Protein AF-A0AAD7C274-F1 (afdb_monomer)

Mean predicted aligned error: 13.85 Å

Organism: NCBI:txid1738132

Solvent-accessible surface area (backbone atoms only — not comparable to full-atom values): 14377 Å² total; per-residue (Å²): 73,74,66,61,49,74,50,75,43,44,44,69,59,47,55,53,25,55,75,72,49,47,45,59,53,52,53,50,52,50,60,69,64,57,48,81,40,74,44,59,39,43,32,70,88,80,89,80,89,89,74,100,64,57,74,31,94,46,72,65,50,44,50,51,50,52,51,54,51,50,54,50,52,50,66,74,43,72,91,53,74,75,44,70,53,57,67,90,78,61,39,80,94,48,38,49,58,50,52,53,47,48,49,67,79,38,67,92,55,46,77,28,44,45,57,66,56,49,50,60,63,64,36,91,80,65,83,59,51,69,49,58,47,41,44,53,60,48,53,70,42,92,89,45,46,75,63,44,38,48,42,47,39,73,77,31,56,38,69,64,55,48,47,51,52,45,53,53,38,45,53,50,48,54,50,50,52,52,50,53,51,53,53,50,55,52,48,72,76,46,86,89,77,92,73,91,72,86,83,82,78,76,54,48,42,42,69,44,41,53,44,47,53,78,91,82,89,62,82,33,38,45,54,72,59,18,33,54,51,41,49,70,69,67,54,92,62,81,79,83,77,129

Radius of gyration: 28.69 Å; Cα contacts (8 Å, |Δi|>4): 206; chains: 1; bounding box: 64×40×93 Å

Structure (mmCIF, N/CA/C/O backbone):
data_AF-A0AAD7C274-F1
#
_entry.id   AF-A0AAD7C274-F1
#
loop_
_atom_site.group_PDB
_atom_site.id
_atom_site.type_symbol
_atom_site.label_atom_id
_atom_site.label_alt_id
_atom_site.label_comp_id
_atom_site.label_asym_id
_atom_site.label_entity_id
_atom_site.label_seq_id
_atom_site.pdbx_PDB_ins_code
_atom_site.Cartn_x
_atom_site.Cartn_y
_atom_site.Cartn_z
_atom_site.occupancy
_atom_site.B_iso_or_equiv
_atom_site.auth_seq_id
_atom_site.auth_comp_id
_atom_site.auth_asym_id
_atom_site.auth_atom_id
_atom_site.pdbx_PDB_model_num
ATOM 1 N N . MET A 1 1 ? -15.662 -11.753 14.621 1.00 84.31 1 MET A N 1
ATOM 2 C CA . MET A 1 1 ? -14.926 -10.522 14.981 1.00 84.31 1 MET A CA 1
ATOM 3 C C . MET A 1 1 ? -15.915 -9.372 14.921 1.00 84.31 1 MET A C 1
ATOM 5 O O . MET A 1 1 ? -16.544 -9.230 13.882 1.00 84.31 1 MET A O 1
ATOM 9 N N . LEU A 1 2 ? -16.118 -8.628 16.012 1.00 86.19 2 LEU A N 1
ATOM 10 C CA . LEU A 1 2 ? -17.040 -7.482 16.020 1.00 86.19 2 LEU A CA 1
ATOM 11 C C . LEU A 1 2 ? -16.477 -6.313 15.197 1.00 86.19 2 LEU A C 1
ATOM 13 O O . LEU A 1 2 ? -15.274 -6.250 14.948 1.00 86.19 2 LEU A O 1
ATOM 17 N N . ASP A 1 3 ? -17.345 -5.375 14.809 1.00 84.62 3 ASP A N 1
ATOM 18 C CA . ASP A 1 3 ? -16.988 -4.157 14.061 1.00 84.62 3 ASP A CA 1
ATOM 19 C C . ASP A 1 3 ? -16.366 -3.072 14.964 1.00 84.62 3 ASP A C 1
ATOM 21 O O . ASP A 1 3 ? -16.739 -1.900 14.917 1.00 84.62 3 ASP A O 1
ATOM 25 N N . VAL A 1 4 ? -15.459 -3.487 15.849 1.00 85.31 4 VAL A N 1
ATOM 26 C CA . VAL A 1 4 ? -14.752 -2.629 16.801 1.00 85.31 4 VAL A CA 1
ATOM 27 C C . VAL A 1 4 ? -13.317 -3.122 16.940 1.00 85.31 4 VAL A C 1
ATOM 29 O O . VAL A 1 4 ? -13.088 -4.303 17.203 1.00 85.31 4 VAL A O 1
ATOM 32 N N . VAL A 1 5 ? -12.355 -2.214 16.794 1.00 86.38 5 VAL A N 1
ATOM 33 C CA . VAL A 1 5 ? -10.941 -2.450 17.110 1.00 86.38 5 VAL A CA 1
ATOM 34 C C . VAL A 1 5 ? -10.428 -1.337 18.001 1.00 86.38 5 VAL A C 1
ATOM 36 O O . VAL A 1 5 ? -10.802 -0.175 17.850 1.00 86.38 5 VAL A O 1
ATOM 39 N N . LEU A 1 6 ? -9.554 -1.716 18.924 1.00 85.06 6 LEU A N 1
ATOM 40 C CA . LEU A 1 6 ? -8.821 -0.800 19.774 1.00 85.06 6 LEU A CA 1
ATOM 41 C C . LEU A 1 6 ? -7.332 -0.910 19.441 1.00 85.06 6 LEU A C 1
ATOM 43 O O . LEU A 1 6 ? -6.754 -1.992 19.528 1.00 85.06 6 LEU A O 1
ATOM 47 N N . GLU A 1 7 ? -6.733 0.207 19.048 1.00 85.00 7 GLU A N 1
ATOM 48 C CA . GLU A 1 7 ? -5.301 0.362 18.809 1.00 85.00 7 GLU A CA 1
ATOM 49 C C . GLU A 1 7 ? -4.697 1.060 20.030 1.00 85.00 7 GLU A C 1
ATOM 51 O O . GLU A 1 7 ? -4.912 2.253 20.249 1.00 85.00 7 GLU A O 1
ATOM 56 N N . ARG A 1 8 ? -3.960 0.308 20.847 1.00 85.81 8 ARG A N 1
ATOM 57 C CA . ARG A 1 8 ? -3.245 0.844 22.009 1.00 85.81 8 ARG A CA 1
ATOM 58 C C . ARG A 1 8 ? -1.833 1.254 21.606 1.00 85.81 8 ARG A C 1
ATOM 60 O O . ARG A 1 8 ? -1.131 0.460 20.979 1.00 85.81 8 ARG A O 1
ATOM 67 N N . LYS A 1 9 ? -1.396 2.452 21.993 1.00 83.81 9 LYS A N 1
ATOM 68 C CA . LYS A 1 9 ? -0.075 2.978 21.636 1.00 83.81 9 LYS A CA 1
ATOM 69 C C . LYS A 1 9 ? 0.503 3.865 22.730 1.00 83.81 9 LYS A C 1
ATOM 71 O O . LYS A 1 9 ? -0.199 4.721 23.246 1.00 83.81 9 LYS A O 1
ATOM 76 N N . ARG A 1 10 ? 1.776 3.690 23.074 1.00 80.69 10 ARG A N 1
ATOM 77 C CA . ARG A 1 10 ? 2.458 4.618 23.985 1.00 80.69 10 ARG A CA 1
ATOM 78 C C . ARG A 1 10 ? 2.833 5.907 23.247 1.00 80.69 10 ARG A C 1
ATOM 80 O O . ARG A 1 10 ? 2.975 5.889 22.021 1.00 80.69 10 ARG A O 1
ATOM 87 N N . LEU A 1 11 ? 2.967 7.023 23.957 1.00 77.69 11 LEU A N 1
ATOM 88 C CA . LEU A 1 11 ? 3.280 8.319 23.349 1.00 77.69 11 LEU A CA 1
ATOM 89 C C . LEU A 1 11 ? 4.657 8.334 22.666 1.00 77.69 11 LEU A C 1
ATOM 91 O O . LEU A 1 11 ? 4.787 8.845 21.554 1.00 77.69 11 LEU A O 1
ATOM 95 N N . ASP A 1 12 ? 5.666 7.715 23.272 1.00 79.12 12 ASP A N 1
ATOM 96 C CA . ASP A 1 12 ? 6.996 7.545 22.676 1.00 79.12 12 ASP A CA 1
ATOM 97 C C . ASP A 1 12 ? 6.941 6.714 21.380 1.00 79.12 12 ASP A C 1
ATOM 99 O O . ASP A 1 12 ? 7.482 7.127 20.348 1.00 79.12 12 ASP A O 1
ATOM 103 N N . ASP A 1 13 ? 6.195 5.605 21.387 1.00 82.25 13 ASP A N 1
ATOM 104 C CA . ASP A 1 13 ? 5.920 4.792 20.195 1.00 82.25 13 ASP A CA 1
ATOM 105 C C . ASP A 1 13 ? 5.134 5.568 19.126 1.00 82.25 13 ASP A C 1
ATOM 107 O O . ASP A 1 13 ? 5.340 5.378 17.919 1.00 82.25 13 ASP A O 1
ATOM 111 N N . LEU A 1 14 ? 4.217 6.446 19.540 1.00 81.69 14 LEU A N 1
ATOM 112 C CA . LEU A 1 14 ? 3.466 7.320 18.645 1.00 81.69 14 LEU A CA 1
ATOM 113 C C . LEU A 1 14 ? 4.407 8.306 17.956 1.00 81.69 14 LEU A C 1
ATOM 115 O O . LEU A 1 14 ? 4.441 8.328 16.723 1.00 81.69 14 LEU A O 1
ATOM 119 N N . VAL A 1 15 ? 5.225 9.036 18.714 1.00 81.38 15 VAL A N 1
ATOM 120 C CA . VAL A 1 15 ? 6.202 9.993 18.177 1.00 81.38 15 VAL A CA 1
ATOM 121 C C . VAL A 1 15 ? 7.185 9.301 17.233 1.00 81.38 15 VAL A C 1
ATOM 123 O O . VAL A 1 15 ? 7.405 9.785 16.120 1.00 81.38 15 VAL A O 1
ATOM 126 N N . ALA A 1 16 ? 7.737 8.148 17.625 1.00 81.94 16 ALA A N 1
ATOM 127 C CA . ALA A 1 16 ? 8.636 7.371 16.775 1.00 81.94 16 ALA A CA 1
ATOM 128 C C . ALA A 1 16 ? 7.956 6.970 15.456 1.00 81.94 16 ALA A C 1
ATOM 130 O O . ALA A 1 16 ? 8.514 7.171 14.378 1.00 81.94 16 ALA A O 1
ATOM 131 N N . SER A 1 17 ? 6.713 6.488 15.531 1.00 81.44 17 SER A N 1
ATOM 132 C CA . SER A 1 17 ? 5.967 6.043 14.351 1.00 81.44 17 SER A CA 1
ATOM 133 C C . SER A 1 17 ? 5.526 7.165 13.406 1.00 81.44 17 SER A C 1
ATOM 135 O O . SER A 1 17 ? 5.287 6.927 12.222 1.00 81.44 17 SER A O 1
ATOM 137 N N . VAL A 1 18 ? 5.354 8.389 13.912 1.00 80.25 18 VAL A N 1
ATOM 138 C CA . VAL A 1 18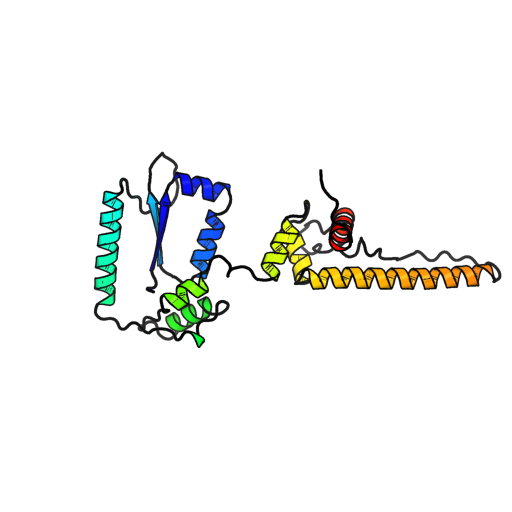 ? 5.053 9.556 13.071 1.00 80.25 18 VAL A CA 1
ATOM 139 C C . VAL A 1 18 ? 6.309 9.964 12.308 1.00 80.25 18 VAL A C 1
ATOM 141 O O . VAL A 1 18 ? 6.233 10.209 11.105 1.00 80.25 18 VAL A O 1
ATOM 144 N N . LYS A 1 19 ? 7.467 9.961 12.981 1.00 77.06 19 LYS A N 1
ATOM 145 C CA . LYS A 1 19 ? 8.763 10.315 12.385 1.00 77.06 19 LYS A CA 1
ATOM 146 C C . LYS A 1 19 ? 9.195 9.350 11.282 1.00 77.06 19 LYS A C 1
ATOM 148 O O . LYS A 1 19 ? 9.708 9.797 10.264 1.00 77.06 19 LYS A O 1
ATOM 153 N N . ASP A 1 20 ? 8.981 8.049 11.465 1.00 77.38 20 ASP A N 1
ATOM 154 C CA . ASP A 1 20 ? 9.379 7.023 10.489 1.00 77.38 20 ASP A CA 1
ATOM 155 C C . ASP A 1 20 ? 8.281 6.652 9.471 1.00 77.38 20 ASP A C 1
ATOM 157 O O . ASP A 1 20 ? 8.471 5.763 8.641 1.00 77.38 20 ASP A O 1
ATOM 161 N N . GLY A 1 21 ? 7.127 7.327 9.518 1.00 72.94 21 GLY A N 1
ATOM 162 C CA . GLY A 1 21 ? 6.012 7.120 8.592 1.00 72.94 21 GLY A CA 1
ATOM 163 C C . GLY A 1 21 ? 5.114 5.911 8.896 1.00 72.94 21 GLY A C 1
ATOM 164 O O . GLY A 1 21 ? 4.044 5.799 8.285 1.00 72.94 21 GLY A O 1
ATOM 165 N N . ARG A 1 22 ? 5.452 5.045 9.867 1.00 76.69 22 ARG A N 1
ATOM 166 C CA . ARG A 1 22 ? 4.640 3.862 10.232 1.00 76.69 22 ARG A CA 1
ATOM 167 C C . ARG A 1 22 ? 3.246 4.218 10.731 1.00 76.69 22 ARG A C 1
ATOM 169 O O . ARG A 1 22 ? 2.331 3.414 10.577 1.00 76.69 22 ARG A O 1
ATOM 176 N N . PHE A 1 23 ? 3.051 5.401 11.311 1.00 76.81 23 PHE A N 1
ATOM 177 C CA . PHE A 1 23 ? 1.736 5.858 11.762 1.00 76.81 23 PHE A CA 1
ATOM 178 C C . PHE A 1 23 ? 0.717 5.895 10.613 1.00 76.81 23 PHE A C 1
ATOM 180 O O . PHE A 1 23 ? -0.395 5.377 10.745 1.00 76.81 23 PHE A O 1
ATOM 187 N N . HIS A 1 24 ? 1.113 6.450 9.464 1.00 74.38 24 HIS A N 1
ATOM 188 C CA . HIS A 1 24 ? 0.252 6.542 8.286 1.00 74.38 24 HIS A CA 1
ATOM 189 C C . HIS A 1 24 ? -0.040 5.158 7.703 1.00 74.38 24 HIS A C 1
ATOM 191 O O . HIS A 1 24 ? -1.187 4.867 7.369 1.00 74.38 24 HIS A O 1
ATOM 197 N N . GLU A 1 25 ? 0.963 4.276 7.655 1.00 76.38 25 GLU A N 1
ATOM 198 C CA . GLU A 1 25 ? 0.789 2.889 7.212 1.00 76.38 25 GLU A CA 1
ATOM 199 C C . GLU A 1 25 ? -0.172 2.112 8.128 1.00 76.38 25 GLU A C 1
ATOM 201 O O . GLU A 1 25 ? -1.078 1.431 7.647 1.00 76.38 25 GLU A O 1
ATOM 206 N N . GLN A 1 26 ? -0.017 2.231 9.448 1.00 74.62 26 GLN A N 1
ATOM 207 C CA . GLN A 1 26 ? -0.884 1.575 10.432 1.00 74.62 26 GLN A CA 1
ATOM 208 C C . GLN A 1 26 ? -2.330 2.057 10.309 1.00 74.62 26 GLN A C 1
ATOM 210 O O . GLN A 1 26 ? -3.246 1.238 10.211 1.00 74.62 26 GLN A O 1
ATOM 215 N N . LYS A 1 27 ? -2.540 3.377 10.231 1.00 77.88 27 LYS A N 1
ATOM 216 C CA . LYS A 1 27 ? -3.867 3.965 10.013 1.00 77.88 27 LYS A CA 1
ATOM 217 C C . LYS A 1 27 ? -4.468 3.488 8.691 1.00 77.88 27 LYS A C 1
ATOM 219 O O . LYS A 1 27 ? -5.634 3.098 8.670 1.00 77.88 27 LYS A O 1
ATOM 224 N N . PHE A 1 28 ? -3.684 3.457 7.613 1.00 77.31 28 PHE A N 1
ATOM 225 C CA . PHE A 1 28 ? -4.126 2.951 6.313 1.00 77.31 28 PHE A CA 1
ATOM 226 C C . PHE A 1 28 ? -4.553 1.478 6.388 1.00 77.31 28 PHE A C 1
ATOM 228 O O . PHE A 1 28 ? -5.636 1.128 5.923 1.00 77.31 28 PHE A O 1
ATOM 235 N N . ARG A 1 29 ? -3.761 0.617 7.038 1.00 77.00 29 ARG A N 1
ATOM 236 C CA . ARG A 1 29 ? -4.108 -0.801 7.233 1.00 77.00 29 ARG A CA 1
ATOM 237 C C . ARG A 1 29 ? -5.388 -0.981 8.045 1.00 77.00 29 ARG A C 1
ATOM 239 O O . ARG A 1 29 ? -6.203 -1.827 7.691 1.00 77.00 29 ARG A O 1
ATOM 246 N N . LEU A 1 30 ? -5.592 -0.171 9.084 1.00 80.12 30 LEU A N 1
ATOM 247 C CA . LEU A 1 30 ? -6.829 -0.183 9.868 1.00 80.12 30 LEU A CA 1
ATOM 248 C C . LEU A 1 30 ? -8.037 0.246 9.023 1.00 80.12 30 LEU A C 1
ATOM 250 O O . LEU A 1 30 ? -9.068 -0.419 9.082 1.00 80.12 30 LEU A O 1
ATOM 254 N N . HIS A 1 31 ? -7.904 1.259 8.160 1.00 76.25 31 HIS A N 1
ATOM 255 C CA . HIS A 1 31 ? -8.975 1.639 7.224 1.00 76.25 31 HIS A CA 1
ATOM 256 C C . HIS A 1 31 ? -9.306 0.514 6.230 1.00 76.25 31 HIS A C 1
ATOM 258 O O . HIS A 1 31 ? -10.471 0.288 5.910 1.00 76.25 31 HIS A O 1
ATOM 264 N N . GLN A 1 32 ? -8.298 -0.232 5.772 1.00 75.44 32 GLN A N 1
ATOM 265 C CA . GLN A 1 32 ? -8.471 -1.357 4.845 1.00 75.44 32 GLN A CA 1
ATOM 266 C C . GLN A 1 32 ? -9.007 -2.638 5.514 1.00 75.44 32 GLN A C 1
ATOM 268 O O . GLN A 1 32 ? -9.369 -3.587 4.821 1.00 75.44 32 GLN A O 1
ATOM 273 N N . SER A 1 33 ? -9.114 -2.675 6.847 1.00 80.12 33 SER A N 1
ATOM 274 C CA . SER A 1 33 ? -9.651 -3.830 7.587 1.00 80.12 33 SER A CA 1
ATOM 275 C C . SER A 1 33 ? -11.179 -3.976 7.506 1.00 80.12 33 SER A C 1
ATOM 277 O O . SER A 1 33 ? -11.733 -4.977 7.966 1.00 80.12 33 SER A O 1
ATOM 279 N N . ALA A 1 34 ? -11.856 -2.985 6.911 1.00 81.62 34 ALA A N 1
ATOM 280 C CA . ALA A 1 34 ? -13.311 -2.815 6.869 1.00 81.62 34 ALA A CA 1
ATOM 281 C C . ALA A 1 34 ? -13.986 -2.666 8.247 1.00 8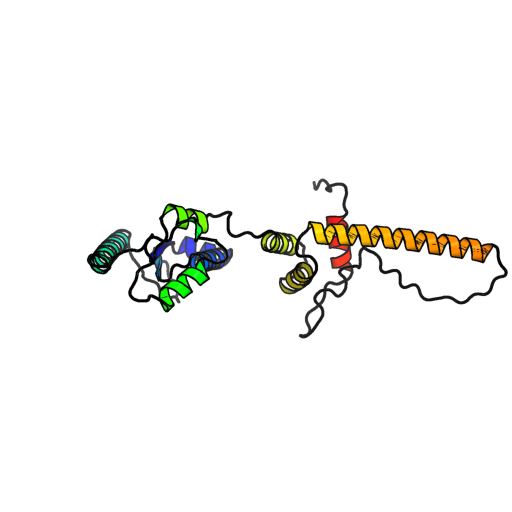1.62 34 ALA A C 1
ATOM 283 O O . ALA A 1 34 ? -15.206 -2.821 8.352 1.00 81.62 34 ALA A O 1
ATOM 284 N N . ILE A 1 35 ? -13.217 -2.343 9.290 1.00 83.25 35 ILE A N 1
ATOM 285 C CA . ILE A 1 35 ? -13.762 -2.004 10.605 1.00 83.25 35 ILE A CA 1
ATOM 286 C C . ILE A 1 35 ? -14.156 -0.531 10.651 1.00 83.25 35 ILE A C 1
ATOM 288 O O . ILE A 1 35 ? -13.373 0.341 10.282 1.00 83.25 35 ILE A O 1
ATOM 292 N N . SER A 1 36 ? -15.370 -0.250 11.120 1.00 80.75 36 SER A N 1
ATOM 293 C CA . SER A 1 36 ? -15.911 1.113 11.190 1.00 80.75 36 SER A CA 1
ATOM 294 C C . SER A 1 36 ? -15.502 1.848 12.458 1.00 80.75 36 SER A C 1
ATOM 296 O O . SER A 1 36 ? -15.349 3.066 12.440 1.00 80.75 36 SER A O 1
ATOM 298 N N . ARG A 1 37 ? -15.382 1.130 13.580 1.00 82.50 37 ARG A N 1
ATOM 299 C CA . ARG A 1 37 ? -15.148 1.730 14.898 1.00 82.50 37 ARG A CA 1
ATOM 300 C C . ARG A 1 37 ? -13.741 1.401 15.367 1.00 82.50 37 ARG A C 1
ATOM 302 O O . ARG A 1 37 ? -13.501 0.350 15.957 1.00 82.50 37 ARG A O 1
ATOM 309 N N . VAL A 1 38 ? -12.813 2.305 15.078 1.00 82.69 38 VAL A N 1
ATOM 310 C CA . VAL A 1 38 ? -11.422 2.208 15.525 1.00 82.69 38 VAL A CA 1
ATOM 311 C C . VAL A 1 38 ? -11.214 3.187 16.676 1.00 82.69 38 VAL A C 1
ATOM 313 O O . VAL A 1 38 ? -11.344 4.395 16.493 1.00 82.69 38 VAL A O 1
ATOM 316 N N . PHE A 1 39 ? -10.898 2.668 17.858 1.00 80.00 39 PHE A N 1
ATOM 317 C CA . PHE A 1 39 ? -10.544 3.461 19.032 1.00 80.00 39 PHE A CA 1
ATOM 318 C C . PHE A 1 39 ? -9.026 3.497 19.178 1.00 80.00 39 PHE A C 1
ATOM 320 O O . PHE A 1 39 ? -8.394 2.446 19.226 1.00 80.00 39 PHE A O 1
ATOM 327 N N . TYR A 1 40 ? -8.443 4.689 19.270 1.00 78.75 40 TYR A N 1
ATOM 328 C CA . TYR A 1 40 ? -7.036 4.848 19.630 1.00 78.75 40 TYR A CA 1
ATOM 329 C C . TYR A 1 40 ? -6.937 5.126 21.125 1.00 78.75 40 TYR A C 1
ATOM 331 O O . TYR A 1 40 ? -7.500 6.106 21.615 1.00 78.75 40 TYR A O 1
ATOM 339 N N . LEU A 1 41 ? -6.230 4.252 21.831 1.00 80.81 41 LEU A N 1
ATOM 340 C CA . LEU A 1 41 ? -5.899 4.417 23.237 1.00 80.81 41 LEU A CA 1
ATOM 341 C C . LEU A 1 41 ? -4.428 4.812 23.322 1.00 80.81 41 LEU A C 1
ATOM 343 O O . LEU A 1 41 ? -3.560 3.985 23.030 1.00 80.81 41 LEU A O 1
ATOM 347 N N . VAL A 1 42 ? -4.157 6.066 23.681 1.00 79.06 42 VAL A N 1
ATOM 348 C CA . VAL A 1 42 ? -2.781 6.540 23.858 1.00 79.06 42 VAL A CA 1
ATOM 349 C C . VAL A 1 42 ? -2.467 6.616 25.340 1.00 79.06 42 VAL A C 1
ATOM 351 O O . VAL A 1 42 ? -3.225 7.198 26.114 1.00 79.06 42 VAL A O 1
ATOM 354 N N . GLU A 1 43 ? -1.350 6.005 25.708 1.00 74.81 43 GLU A N 1
ATOM 355 C CA . GLU A 1 43 ? -0.842 5.968 27.074 1.00 74.81 43 GLU A CA 1
ATOM 356 C C . GLU A 1 43 ? 0.451 6.776 27.185 1.00 74.81 43 GLU A C 1
ATOM 358 O O . GLU A 1 43 ? 1.221 6.838 26.224 1.00 74.81 43 GLU A O 1
ATOM 363 N N . ASP A 1 44 ? 0.709 7.280 28.393 1.00 64.50 44 ASP A N 1
ATOM 364 C CA . ASP A 1 44 ? 1.885 8.066 28.792 1.00 64.50 44 ASP A CA 1
ATOM 365 C C . ASP A 1 44 ? 1.836 9.544 28.355 1.00 64.50 44 ASP A C 1
ATOM 367 O O . ASP A 1 44 ? 1.580 9.870 27.199 1.00 64.50 44 ASP A O 1
ATOM 371 N N . TYR A 1 45 ? 2.054 10.447 29.313 1.00 51.91 45 TYR A N 1
ATOM 372 C CA . TYR A 1 45 ? 1.968 11.902 29.164 1.00 51.91 45 TYR A CA 1
ATOM 373 C C . TYR A 1 45 ? 3.331 12.501 29.512 1.00 51.91 45 TYR A C 1
ATOM 375 O O . TYR A 1 45 ? 3.616 12.745 30.678 1.00 51.91 45 TYR A O 1
ATOM 383 N N . ASP A 1 46 ? 4.132 12.795 28.494 1.00 44.88 46 ASP A N 1
ATOM 384 C CA . ASP A 1 46 ? 5.081 13.902 28.557 1.00 44.88 46 ASP A CA 1
ATOM 385 C C . ASP A 1 46 ? 4.697 14.856 27.422 1.00 44.88 46 ASP A C 1
ATOM 387 O O . ASP A 1 46 ? 4.904 14.578 26.243 1.00 44.88 46 ASP A O 1
ATOM 391 N N . VAL A 1 47 ? 3.991 15.917 27.826 1.00 43.81 47 VAL A N 1
ATOM 392 C CA . VAL A 1 47 ? 3.450 17.064 27.072 1.00 43.81 47 VAL A CA 1
ATOM 393 C C . VAL A 1 47 ? 3.806 17.112 25.579 1.00 43.81 47 VAL A C 1
ATOM 395 O O . VAL A 1 47 ? 4.929 17.476 25.254 1.00 43.81 47 VAL A O 1
ATOM 398 N N . VAL A 1 48 ? 2.823 16.908 24.687 1.00 39.72 48 VAL A N 1
ATOM 399 C CA . VAL A 1 48 ? 2.710 17.595 23.378 1.00 39.72 48 VAL A CA 1
ATOM 400 C C . VAL A 1 48 ? 1.240 17.608 22.915 1.00 39.72 48 VAL A C 1
ATOM 402 O O . VAL A 1 48 ? 0.570 16.578 22.905 1.00 39.72 48 VAL A O 1
ATOM 405 N N . ASP A 1 49 ? 0.781 18.794 22.509 1.00 42.19 49 ASP A N 1
ATOM 406 C CA . ASP A 1 49 ? -0.568 19.138 22.042 1.00 42.19 49 ASP A CA 1
ATOM 407 C C . ASP A 1 49 ? -1.038 18.409 20.765 1.00 42.19 49 ASP A C 1
ATOM 409 O O . ASP A 1 49 ? -0.274 18.215 19.816 1.00 42.19 49 ASP A O 1
ATOM 413 N N . GLY A 1 50 ? -2.358 18.177 20.671 1.00 38.59 50 GLY A N 1
ATOM 414 C CA . GLY A 1 50 ? -3.067 18.385 19.399 1.00 38.59 50 GLY A CA 1
ATOM 415 C C . GLY A 1 50 ? -3.780 17.213 18.712 1.00 38.59 50 GLY A C 1
ATOM 416 O O . GLY A 1 50 ? -3.886 17.249 17.488 1.00 38.59 50 GLY A O 1
ATOM 417 N N . PHE A 1 51 ? -4.334 16.217 19.420 1.00 37.50 51 PHE A N 1
ATOM 418 C CA . PHE A 1 51 ? -5.249 15.231 18.806 1.00 37.50 51 PHE A CA 1
ATOM 419 C C . PHE A 1 51 ? -6.408 14.828 19.731 1.00 37.50 51 PHE A C 1
ATOM 421 O O . PHE A 1 51 ? -6.270 14.820 20.948 1.00 37.50 51 PHE A O 1
ATOM 428 N N . LEU A 1 52 ? -7.559 14.452 19.152 1.00 42.97 52 LEU A N 1
ATOM 429 C CA . LEU A 1 52 ? -8.688 13.885 19.900 1.00 42.97 52 LEU A CA 1
ATOM 430 C C . LEU A 1 52 ? -8.358 12.436 20.295 1.00 42.97 52 LEU A C 1
ATOM 432 O O . LEU A 1 52 ? -8.536 11.503 19.510 1.00 42.97 52 LEU A O 1
ATOM 436 N N . VAL A 1 53 ? -7.840 12.274 21.505 1.00 54.44 53 VAL A N 1
ATOM 437 C CA . VAL A 1 53 ? -7.312 11.027 22.061 1.00 54.44 53 VAL A CA 1
ATOM 438 C C . VAL A 1 53 ? -8.107 10.680 23.320 1.00 54.44 53 VAL A C 1
ATOM 440 O O . VAL A 1 53 ? -8.412 11.559 24.125 1.00 54.44 53 VAL A O 1
ATOM 443 N N . LYS A 1 54 ? -8.473 9.401 23.512 1.00 58.69 54 LYS A N 1
ATOM 444 C CA . LYS A 1 54 ? -8.940 8.944 24.827 1.00 58.69 54 LYS A CA 1
ATOM 445 C C . LYS A 1 54 ? -7.705 8.634 25.657 1.00 58.69 54 LYS A C 1
ATOM 447 O O . LYS A 1 54 ? -7.051 7.617 25.453 1.00 58.69 54 LYS A O 1
ATOM 452 N N . GLU A 1 55 ? -7.390 9.564 26.537 1.00 61.00 55 GLU A N 1
ATOM 453 C CA . GLU A 1 55 ? -6.187 9.540 27.353 1.00 61.00 55 GLU A CA 1
ATOM 454 C C . GLU A 1 55 ? -6.430 8.743 28.634 1.00 61.00 55 GLU A C 1
ATOM 456 O O . GLU A 1 55 ? -7.437 8.947 29.321 1.00 61.00 55 GLU A O 1
ATOM 461 N N . THR A 1 56 ? -5.503 7.849 28.968 1.00 60.00 56 THR A N 1
ATOM 462 C CA . THR A 1 56 ? -5.473 7.147 30.255 1.00 60.00 56 THR A CA 1
ATOM 463 C C . THR A 1 56 ? -4.151 7.455 30.954 1.00 60.00 56 THR A C 1
ATOM 465 O O . THR A 1 56 ? -3.072 7.293 30.385 1.00 60.00 56 THR A O 1
ATOM 468 N N . LYS A 1 57 ? -4.227 7.974 32.188 1.00 62.78 57 LYS A N 1
ATOM 469 C CA . LYS A 1 57 ? -3.056 8.490 32.925 1.00 62.78 57 LYS A CA 1
ATOM 470 C C . LYS A 1 57 ? -2.223 7.380 33.560 1.00 62.78 57 LYS A C 1
ATOM 472 O O . LYS A 1 57 ? -1.076 7.600 33.928 1.00 62.78 57 LYS A O 1
ATOM 477 N N . ASN A 1 58 ? -2.810 6.202 33.729 1.00 68.38 58 ASN A N 1
ATOM 478 C CA . ASN A 1 58 ? -2.166 5.035 34.306 1.00 68.38 58 ASN A CA 1
ATOM 479 C C . ASN A 1 58 ? -2.782 3.746 33.725 1.00 68.38 58 ASN A C 1
ATOM 481 O O . ASN A 1 58 ? -3.860 3.753 33.125 1.00 68.38 58 ASN A O 1
ATOM 485 N N . ILE A 1 59 ? -2.091 2.620 33.917 1.00 73.62 59 ILE A N 1
ATOM 486 C CA . ILE A 1 59 ? -2.539 1.311 33.419 1.00 73.62 59 ILE A CA 1
ATOM 487 C C . ILE A 1 59 ? -3.891 0.883 34.014 1.00 73.62 59 ILE A C 1
ATOM 489 O O . ILE A 1 59 ? -4.665 0.189 33.359 1.00 73.62 59 ILE A O 1
ATOM 493 N N . THR A 1 60 ? -4.210 1.327 35.231 1.00 79.25 60 THR A N 1
ATOM 494 C CA . THR A 1 60 ? -5.473 1.029 35.918 1.00 79.25 60 THR A CA 1
ATOM 495 C C . THR A 1 60 ? -6.664 1.710 35.239 1.00 79.25 60 THR A C 1
ATOM 497 O O . THR A 1 60 ? -7.718 1.092 35.078 1.00 79.25 60 THR A O 1
ATOM 500 N N . ASP A 1 61 ? -6.490 2.945 34.769 1.00 79.31 61 ASP A N 1
ATOM 501 C CA . ASP A 1 61 ? -7.476 3.690 33.986 1.00 79.31 61 ASP A CA 1
ATOM 502 C C . ASP A 1 61 ? -7.697 3.009 32.630 1.00 79.31 61 ASP A C 1
ATOM 504 O O . ASP A 1 61 ? -8.840 2.860 32.197 1.00 79.31 61 ASP A O 1
ATOM 508 N N . THR A 1 62 ? -6.624 2.521 31.989 1.00 80.12 62 THR A N 1
ATOM 509 C CA . THR A 1 62 ? -6.725 1.681 30.783 1.00 80.12 62 THR A CA 1
ATOM 510 C C . THR A 1 62 ? -7.552 0.428 31.049 1.00 80.12 62 THR A C 1
ATOM 512 O O . THR A 1 62 ? -8.474 0.134 30.289 1.00 80.12 62 THR A O 1
ATOM 515 N N . ILE A 1 63 ? -7.253 -0.313 32.118 1.00 84.81 63 ILE A N 1
ATOM 516 C CA . ILE A 1 63 ? -7.975 -1.546 32.457 1.00 84.81 63 ILE A CA 1
ATOM 517 C C . ILE A 1 63 ? -9.455 -1.242 32.705 1.00 84.81 63 ILE A C 1
ATOM 519 O O . ILE A 1 63 ? -10.316 -1.928 32.157 1.00 84.81 63 ILE A O 1
ATOM 523 N N . SER A 1 64 ? -9.752 -0.186 33.463 1.00 86.25 64 SER A N 1
ATOM 524 C CA . SER A 1 64 ? -11.125 0.233 33.765 1.00 86.25 64 SER A CA 1
ATOM 525 C C . SER A 1 64 ? -11.882 0.643 32.499 1.00 86.25 64 SER A C 1
ATOM 527 O O . SER A 1 64 ? -13.038 0.266 32.314 1.00 86.25 64 SER A O 1
ATOM 529 N N . PHE A 1 65 ? -11.220 1.356 31.583 1.00 83.62 65 PHE A N 1
ATOM 530 C CA . PHE A 1 65 ? -11.788 1.708 30.283 1.00 83.62 65 PHE A CA 1
ATOM 531 C C . PHE A 1 65 ? -12.076 0.470 29.426 1.00 83.62 65 PHE A C 1
ATOM 533 O O . PHE A 1 65 ? -13.159 0.365 28.853 1.00 83.62 65 PHE A O 1
ATOM 540 N N . LEU A 1 66 ? -11.137 -0.479 29.347 1.00 86.06 66 LEU A N 1
ATOM 541 C CA . LEU A 1 66 ? -11.312 -1.719 28.587 1.00 86.06 66 LEU A CA 1
ATOM 542 C C . LEU A 1 66 ? -12.443 -2.582 29.157 1.00 86.06 66 LEU A C 1
ATOM 544 O O . LEU A 1 66 ? -13.233 -3.123 28.384 1.00 86.06 66 LEU A O 1
ATOM 548 N N . ALA A 1 67 ? -12.541 -2.678 30.484 1.00 89.31 67 ALA A N 1
ATOM 549 C CA . ALA A 1 67 ? -13.618 -3.388 31.165 1.00 89.31 67 ALA A CA 1
ATOM 550 C C . ALA A 1 67 ? -14.982 -2.747 30.868 1.00 89.31 67 ALA A C 1
ATOM 552 O O . ALA A 1 67 ? -15.884 -3.430 30.388 1.00 89.31 67 ALA A O 1
ATOM 553 N N . GLY A 1 68 ? -15.103 -1.425 31.029 1.00 89.38 68 GLY A N 1
ATOM 554 C CA . GLY A 1 68 ? -16.342 -0.705 30.717 1.00 89.38 68 GLY A CA 1
ATOM 555 C C . GLY A 1 68 ? -16.725 -0.784 29.234 1.00 89.38 68 GLY A C 1
ATOM 556 O O . GLY A 1 68 ? -17.895 -0.963 28.899 1.00 89.38 68 GLY A O 1
ATOM 557 N N . LEU A 1 69 ? -15.745 -0.721 28.325 1.00 85.94 69 LEU A N 1
ATOM 558 C CA . LEU A 1 69 ? -15.978 -0.918 26.893 1.00 85.94 69 LEU A CA 1
ATOM 559 C C . LEU A 1 69 ? -16.488 -2.336 26.602 1.00 85.94 69 LEU A C 1
ATOM 561 O O . LEU A 1 69 ? -17.402 -2.503 25.797 1.00 85.94 69 LEU A O 1
ATOM 565 N N . HIS A 1 70 ? -15.911 -3.355 27.239 1.00 89.12 70 HIS A N 1
ATOM 566 C CA . HIS A 1 70 ? -16.349 -4.739 27.088 1.00 89.12 70 HIS A CA 1
ATOM 567 C C . HIS A 1 70 ? -17.792 -4.936 27.569 1.00 89.12 70 HIS A C 1
ATOM 569 O O . HIS A 1 70 ? -18.602 -5.504 26.836 1.00 89.12 70 HIS A O 1
ATOM 575 N N . GLU A 1 71 ? -18.128 -4.423 28.753 1.00 92.06 71 GLU A N 1
ATOM 576 C CA . GLU A 1 71 ? -19.484 -4.484 29.310 1.00 92.06 71 GLU A CA 1
ATOM 577 C C . GLU A 1 71 ? -20.506 -3.809 28.389 1.00 92.06 71 GLU A C 1
ATOM 579 O O . GLU A 1 71 ? -21.549 -4.393 28.080 1.00 92.06 71 GLU A O 1
ATOM 584 N N . GLU A 1 72 ? -20.179 -2.624 27.870 1.00 87.62 72 GLU A N 1
ATOM 585 C CA . GLU A 1 72 ? -21.042 -1.908 26.933 1.00 87.62 72 GLU A CA 1
ATOM 586 C C . GLU A 1 72 ? -21.242 -2.692 25.629 1.00 87.62 72 GLU A C 1
ATOM 588 O O . GLU A 1 72 ? -22.361 -2.788 25.121 1.00 87.62 72 GLU A O 1
ATOM 593 N N . LEU A 1 73 ? -20.182 -3.309 25.096 1.00 87.12 73 LEU A N 1
ATOM 594 C CA . LEU A 1 73 ? -20.278 -4.139 23.894 1.00 87.12 73 LEU A CA 1
ATOM 595 C C . LEU A 1 73 ? -21.142 -5.380 24.121 1.00 87.12 73 LEU A C 1
ATOM 597 O O . LEU A 1 73 ? -21.951 -5.706 23.248 1.00 87.12 73 LEU A O 1
ATOM 601 N N . CYS A 1 74 ? -21.011 -6.043 25.270 1.00 89.62 74 CYS A N 1
ATOM 602 C CA . CYS A 1 74 ? -21.866 -7.167 25.650 1.00 89.62 74 CYS A CA 1
ATOM 603 C C . CYS A 1 74 ? -23.334 -6.730 25.722 1.00 89.62 74 CYS A C 1
ATOM 605 O O . CYS A 1 74 ? -24.188 -7.337 25.074 1.00 89.62 74 CYS A O 1
ATOM 607 N N . ARG A 1 75 ? -23.617 -5.614 26.403 1.00 90.12 75 ARG A N 1
ATOM 608 C CA . ARG A 1 75 ? -24.965 -5.037 26.509 1.00 90.12 75 ARG A CA 1
ATOM 609 C C . ARG A 1 75 ? -25.559 -4.694 25.141 1.00 90.12 75 ARG A C 1
ATOM 611 O O . ARG A 1 75 ? -26.709 -5.019 24.857 1.00 90.12 75 ARG A O 1
ATOM 618 N N . MET A 1 76 ? -24.766 -4.085 24.261 1.00 84.69 76 MET A N 1
ATOM 619 C CA . MET A 1 76 ? -25.188 -3.696 22.913 1.00 84.69 76 MET A CA 1
ATOM 620 C C . MET A 1 76 ? -25.575 -4.873 22.001 1.00 84.69 76 MET A C 1
ATOM 622 O O . MET A 1 76 ? -26.330 -4.660 21.042 1.00 84.69 76 MET A O 1
ATOM 626 N N . HIS A 1 77 ? -25.028 -6.068 22.250 1.00 85.31 77 HIS A N 1
ATOM 627 C CA . HIS A 1 77 ? -25.204 -7.257 21.405 1.00 85.31 77 HIS A CA 1
ATOM 628 C C . HIS A 1 77 ? -26.037 -8.366 22.060 1.00 85.31 77 HIS A C 1
ATOM 630 O O . HIS A 1 77 ? -26.340 -9.348 21.393 1.00 85.31 77 HIS A O 1
ATOM 636 N N . GLN A 1 78 ? -26.461 -8.206 23.318 1.00 84.94 78 GLN A N 1
ATOM 637 C CA . GLN A 1 78 ? -27.164 -9.238 24.090 1.00 84.94 78 GLN A CA 1
ATOM 638 C C . GLN A 1 78 ? -28.435 -9.779 23.408 1.00 84.94 78 GLN A C 1
ATOM 640 O O . GLN A 1 78 ? -28.748 -10.953 23.557 1.00 84.94 78 GLN A O 1
ATOM 645 N N . ASN A 1 79 ? -29.131 -8.944 22.629 1.00 85.19 79 ASN A N 1
ATOM 646 C CA . ASN A 1 79 ? -30.369 -9.300 21.924 1.00 85.19 79 ASN A CA 1
ATOM 647 C C . ASN A 1 79 ? -30.259 -9.089 20.403 1.00 85.19 79 ASN A C 1
ATOM 649 O O . ASN A 1 79 ? -31.235 -8.707 19.757 1.00 85.19 79 ASN A O 1
ATOM 653 N N . LYS A 1 80 ? -29.057 -9.233 19.832 1.00 84.69 80 LYS A N 1
ATOM 654 C CA . LYS A 1 80 ? -28.829 -9.060 18.392 1.00 84.69 80 LYS A CA 1
ATOM 655 C C . LYS A 1 80 ? -28.183 -10.294 17.795 1.00 84.69 80 LYS A C 1
ATOM 657 O O . LYS A 1 80 ? -27.114 -10.711 18.233 1.00 84.69 80 LYS A O 1
ATOM 662 N N . ASP A 1 81 ? -28.784 -10.792 16.725 1.00 89.31 81 ASP A N 1
ATOM 663 C CA . ASP A 1 81 ? -28.198 -11.876 15.952 1.00 89.31 81 ASP A CA 1
ATOM 664 C C . ASP A 1 81 ? -26.974 -11.383 15.172 1.00 89.31 81 ASP A C 1
ATOM 666 O O . ASP A 1 81 ? -26.983 -10.334 14.515 1.00 89.31 81 ASP A O 1
ATOM 670 N N . LEU A 1 82 ? -25.897 -12.164 15.252 1.00 89.56 82 LEU A N 1
ATOM 671 C CA . LEU A 1 82 ? -24.673 -11.950 14.491 1.00 89.56 82 LEU A CA 1
ATOM 672 C C . LEU A 1 82 ? -24.655 -12.898 13.292 1.00 89.56 82 LEU A C 1
ATOM 674 O O . LEU A 1 82 ? -24.576 -14.117 13.443 1.00 89.56 82 LEU A O 1
ATOM 678 N N . HIS A 1 83 ? -24.669 -12.338 12.088 1.00 90.88 83 HIS A N 1
ATOM 679 C CA . HIS A 1 83 ? -24.601 -13.102 10.850 1.00 90.88 83 HIS A CA 1
ATOM 680 C C . HIS A 1 83 ? -23.147 -13.252 10.409 1.00 90.88 83 HIS A C 1
ATOM 682 O O . HIS A 1 83 ? -22.487 -12.285 10.019 1.00 90.88 83 HIS A O 1
ATOM 688 N N . VAL A 1 84 ? -22.637 -14.481 10.454 1.00 91.50 84 VAL A N 1
ATOM 689 C CA . VAL A 1 84 ? -21.266 -14.769 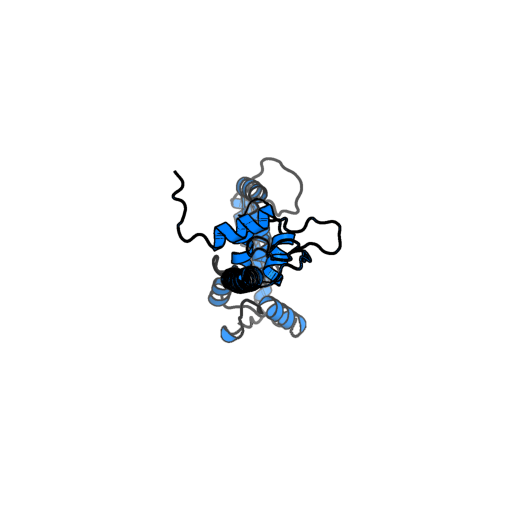10.030 1.00 91.50 84 VAL A CA 1
ATOM 690 C C . VAL A 1 84 ? -21.193 -14.826 8.505 1.00 91.50 84 VAL A C 1
ATOM 692 O O . VAL A 1 84 ? -21.880 -15.626 7.875 1.00 91.50 84 VAL A O 1
ATOM 695 N N . ILE A 1 85 ? -20.336 -13.997 7.907 1.00 91.38 85 ILE A N 1
ATOM 696 C CA . ILE A 1 85 ? -20.092 -14.017 6.460 1.00 91.38 85 ILE A CA 1
ATOM 697 C C . ILE A 1 85 ? -19.297 -15.289 6.110 1.00 91.38 85 ILE A C 1
ATOM 699 O O . ILE A 1 85 ? -18.212 -15.494 6.670 1.00 91.38 85 ILE A O 1
ATOM 703 N N . PRO A 1 86 ? -19.780 -16.132 5.176 1.00 91.31 86 PRO A N 1
ATOM 704 C CA . PRO A 1 86 ? -19.051 -17.312 4.726 1.00 91.31 86 PRO A CA 1
ATOM 705 C C . PRO A 1 86 ? -17.678 -16.962 4.145 1.00 91.31 86 PRO A C 1
ATOM 707 O O . PRO A 1 86 ? -17.532 -15.993 3.396 1.00 91.31 86 PRO A O 1
ATOM 710 N N . LYS A 1 87 ? -16.668 -17.794 4.434 1.00 88.19 87 LYS A N 1
ATOM 711 C CA . LYS A 1 87 ? -15.274 -17.571 4.007 1.00 88.19 87 LYS A CA 1
ATOM 712 C C . LYS A 1 87 ? -15.124 -17.375 2.493 1.00 88.19 87 LYS A C 1
ATOM 714 O O . LYS A 1 87 ? -14.273 -16.604 2.063 1.00 88.19 87 LYS A O 1
ATOM 719 N N . ASP A 1 88 ? -15.954 -18.038 1.690 1.00 88.12 88 ASP A N 1
ATOM 720 C CA . ASP A 1 88 ? -15.817 -18.047 0.231 1.00 88.12 88 ASP A CA 1
ATOM 721 C C . ASP A 1 88 ? -16.217 -16.707 -0.401 1.00 88.12 88 ASP A C 1
ATOM 723 O O . ASP A 1 88 ? -15.681 -16.333 -1.446 1.00 88.12 88 ASP A O 1
ATOM 727 N N . MET A 1 89 ? -17.079 -15.947 0.285 1.00 86.00 89 MET A N 1
ATOM 728 C CA . MET A 1 89 ? -17.483 -14.587 -0.088 1.00 86.00 89 MET A CA 1
ATOM 729 C C . MET A 1 89 ? -16.460 -13.530 0.347 1.00 86.00 89 MET A C 1
ATOM 731 O O . MET A 1 89 ? -16.471 -12.404 -0.150 1.00 86.00 89 MET A O 1
ATOM 735 N N . ILE A 1 90 ? -15.564 -13.875 1.274 1.00 87.06 90 ILE A N 1
ATOM 736 C CA . ILE A 1 90 ? -14.564 -12.958 1.810 1.00 87.06 90 ILE A CA 1
ATOM 737 C C . ILE A 1 90 ? -13.345 -12.962 0.884 1.00 87.06 90 ILE A C 1
ATOM 739 O O . ILE A 1 90 ? -12.458 -13.811 0.977 1.00 87.06 90 ILE A O 1
ATOM 743 N N . LYS A 1 91 ? -13.290 -11.983 -0.023 1.00 85.19 91 LYS A N 1
ATOM 744 C CA . LYS A 1 91 ? -12.117 -11.710 -0.866 1.00 85.19 91 LYS A CA 1
ATOM 745 C C . LYS A 1 91 ? -11.493 -10.384 -0.471 1.00 85.19 91 LYS A C 1
ATOM 747 O O . LYS A 1 91 ? -12.204 -9.417 -0.239 1.00 85.19 91 LYS A O 1
ATOM 752 N N . ARG A 1 92 ? -10.161 -10.312 -0.442 1.00 76.50 92 ARG A N 1
ATOM 753 C CA . ARG A 1 92 ? -9.450 -9.117 0.044 1.00 76.50 92 ARG A CA 1
ATOM 754 C C . ARG A 1 92 ? -9.832 -7.844 -0.711 1.00 76.50 92 ARG A C 1
ATOM 756 O O . ARG A 1 92 ? -10.148 -6.846 -0.081 1.00 76.50 92 ARG A O 1
ATOM 763 N N . TYR A 1 93 ? -9.830 -7.903 -2.040 1.00 78.62 93 TYR A N 1
ATOM 764 C CA . TYR A 1 93 ? -10.070 -6.737 -2.892 1.00 78.62 93 TYR A CA 1
ATOM 765 C C . TYR A 1 93 ? -11.516 -6.230 -2.843 1.00 78.62 93 TYR A C 1
ATOM 767 O O . TYR A 1 93 ? -11.749 -5.076 -3.168 1.00 78.62 93 TYR A O 1
ATOM 775 N N . SER A 1 94 ? -12.478 -7.067 -2.443 1.00 85.19 94 SER A N 1
ATOM 776 C CA . SER A 1 94 ? -13.899 -6.707 -2.430 1.00 85.19 94 SER A CA 1
ATOM 777 C C . SER A 1 94 ? -14.507 -6.690 -1.032 1.00 85.19 94 SER A C 1
ATOM 779 O O . SER A 1 94 ? -15.678 -6.361 -0.898 1.00 85.19 94 SER A O 1
ATOM 781 N N . TYR A 1 95 ? -13.766 -7.059 0.018 1.00 87.81 95 TYR A N 1
ATOM 782 C CA . TYR A 1 95 ? -14.334 -7.212 1.358 1.00 87.81 95 TYR A CA 1
ATOM 783 C C . TYR A 1 95 ? -14.845 -5.885 1.929 1.00 87.81 95 TYR A C 1
ATOM 785 O O . TYR A 1 95 ? -15.927 -5.850 2.512 1.00 87.81 95 TYR A O 1
ATOM 793 N N . VAL A 1 96 ? -14.105 -4.792 1.718 1.00 86.38 96 VAL A N 1
ATOM 794 C CA . VAL A 1 96 ? -14.526 -3.445 2.137 1.00 86.38 96 VAL A CA 1
ATOM 795 C C . VAL A 1 96 ? -15.830 -3.051 1.438 1.00 86.38 96 VAL A C 1
ATOM 797 O O . VAL A 1 96 ? -16.768 -2.594 2.092 1.00 86.38 96 VAL A O 1
ATOM 800 N N . ASP A 1 97 ? -15.921 -3.280 0.128 1.00 88.06 97 ASP A N 1
ATOM 801 C CA . ASP A 1 97 ? -17.119 -2.963 -0.654 1.00 88.06 97 ASP A CA 1
ATOM 802 C C . ASP A 1 97 ? -18.295 -3.879 -0.304 1.00 88.06 97 ASP A C 1
ATOM 804 O O . ASP A 1 97 ? -19.425 -3.407 -0.197 1.00 88.06 97 ASP A O 1
ATOM 808 N N . LEU A 1 98 ? -18.032 -5.160 -0.034 1.00 89.94 98 LEU A N 1
ATOM 809 C CA . LEU A 1 98 ? -19.020 -6.123 0.447 1.00 89.94 98 LEU A CA 1
ATOM 810 C C . LEU A 1 98 ? -19.589 -5.693 1.803 1.00 89.94 98 LEU A C 1
ATOM 812 O O . LEU A 1 98 ? -20.804 -5.682 1.973 1.00 89.94 98 LEU A O 1
ATOM 816 N N . GLN A 1 99 ? -18.740 -5.303 2.756 1.00 89.31 99 GLN A N 1
ATOM 817 C CA . GLN A 1 99 ? -19.185 -4.772 4.049 1.00 89.31 99 GLN A CA 1
ATOM 818 C C . GLN A 1 99 ? -20.013 -3.496 3.872 1.00 89.31 99 GLN A C 1
ATOM 820 O O . GLN A 1 99 ? -21.080 -3.371 4.473 1.00 89.31 99 GLN A O 1
ATOM 825 N N . ARG A 1 100 ? -19.576 -2.572 3.006 1.00 89.31 100 ARG A N 1
ATOM 826 C CA . ARG A 1 100 ? -20.330 -1.345 2.704 1.00 89.31 100 ARG A CA 1
ATOM 827 C C . ARG A 1 100 ? -21.703 -1.660 2.104 1.00 89.31 100 ARG A C 1
ATOM 829 O O . ARG A 1 100 ? -22.694 -1.064 2.517 1.00 89.31 100 ARG A O 1
ATOM 836 N N . TYR A 1 101 ? -21.765 -2.608 1.172 1.00 91.19 101 TYR A N 1
ATOM 837 C CA . TYR A 1 101 ? -23.003 -3.083 0.561 1.00 91.19 101 TYR A CA 1
ATOM 838 C C . TYR A 1 101 ? -23.941 -3.715 1.598 1.00 91.19 101 TYR A C 1
ATOM 840 O O . TYR A 1 101 ? -25.083 -3.285 1.721 1.00 91.19 101 TYR A O 1
ATOM 848 N N . LEU A 1 102 ? -23.455 -4.665 2.404 1.00 90.38 102 LEU A N 1
ATOM 849 C CA . LEU A 1 102 ? -24.266 -5.360 3.411 1.00 90.38 102 LEU A CA 1
ATOM 850 C C . LEU A 1 102 ? -24.859 -4.396 4.446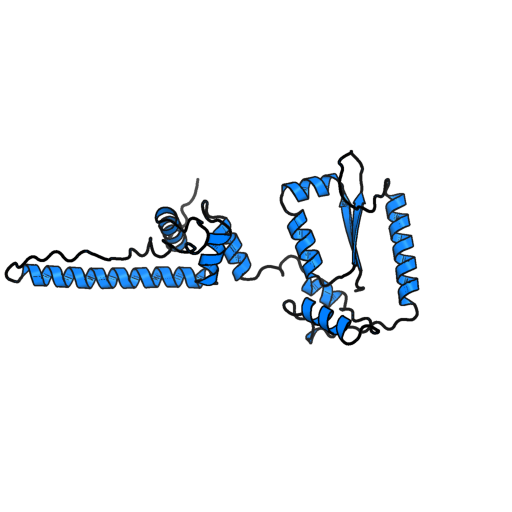 1.00 90.38 102 LEU A C 1
ATOM 852 O O . LEU A 1 102 ? -26.037 -4.504 4.776 1.00 90.38 102 LEU A O 1
ATOM 856 N N . ARG A 1 103 ? -24.073 -3.415 4.906 1.00 89.25 103 ARG A N 1
ATOM 857 C CA . ARG A 1 103 ? -24.539 -2.380 5.846 1.00 89.25 103 ARG A CA 1
ATOM 858 C C . ARG A 1 103 ? -25.592 -1.456 5.236 1.00 89.25 103 ARG A C 1
ATOM 860 O O . ARG A 1 103 ? -26.446 -0.965 5.965 1.00 89.25 103 ARG A O 1
ATOM 867 N N . ARG A 1 104 ? -25.527 -1.211 3.923 1.00 91.75 104 ARG A N 1
ATOM 868 C CA . ARG A 1 104 ? -26.492 -0.369 3.206 1.00 91.75 104 ARG A CA 1
ATOM 869 C C . ARG A 1 104 ? -27.802 -1.103 2.935 1.00 91.75 104 ARG A C 1
ATOM 871 O O . ARG A 1 104 ? -28.859 -0.554 3.210 1.00 91.75 104 ARG A O 1
ATOM 878 N N . GLU A 1 105 ? -27.735 -2.321 2.404 1.00 93.62 105 GLU A N 1
ATOM 879 C CA . GLU A 1 105 ? -28.932 -3.080 2.013 1.00 93.62 105 GLU A CA 1
ATOM 880 C C . GLU A 1 105 ? -29.656 -3.700 3.211 1.00 93.62 105 GLU A C 1
ATOM 882 O O . GLU A 1 105 ? -30.868 -3.897 3.182 1.00 93.62 105 GLU A O 1
ATOM 887 N N . LYS A 1 106 ? -28.916 -4.044 4.271 1.00 90.06 106 LYS A N 1
ATOM 888 C CA . LYS A 1 106 ? -29.449 -4.734 5.450 1.00 90.06 106 LYS A CA 1
ATOM 889 C C . LYS A 1 106 ? -28.944 -4.080 6.743 1.00 90.06 106 LYS A C 1
ATOM 891 O O . LYS A 1 106 ? -28.235 -4.720 7.518 1.00 90.06 106 LYS A O 1
ATOM 896 N N . PRO A 1 107 ? -29.327 -2.819 7.017 1.00 85.94 107 PRO A N 1
ATOM 897 C CA . PRO A 1 107 ? -28.813 -2.052 8.155 1.00 85.94 107 PRO A CA 1
ATOM 898 C C . PRO A 1 107 ? -29.221 -2.620 9.523 1.00 85.94 107 PRO A C 1
ATOM 900 O O . PRO A 1 107 ? -28.552 -2.364 10.521 1.00 85.94 107 PRO A O 1
ATOM 903 N N . SER A 1 108 ? -30.309 -3.394 9.584 1.00 84.25 108 SER A N 1
ATOM 904 C CA . SER A 1 108 ? -30.780 -4.056 10.807 1.00 84.25 108 SER A CA 1
ATOM 905 C C . SER A 1 108 ? -30.027 -5.349 11.139 1.00 84.25 108 SER A C 1
ATOM 907 O O . SER A 1 108 ? -30.164 -5.852 12.252 1.00 84.25 108 SER A O 1
ATOM 909 N N . GLN A 1 109 ? -29.229 -5.885 10.209 1.00 87.19 109 GLN A N 1
ATOM 910 C CA . GLN A 1 109 ? -28.485 -7.132 10.384 1.00 87.19 109 GLN A CA 1
ATOM 911 C C . GLN A 1 109 ? -27.001 -6.847 10.617 1.00 87.19 109 GLN A C 1
ATOM 913 O O . GLN A 1 109 ? -26.371 -6.070 9.898 1.00 87.19 109 GLN A O 1
ATOM 918 N N . CYS A 1 110 ? -26.413 -7.507 11.616 1.00 87.12 110 CYS A N 1
ATOM 919 C CA . CYS A 1 110 ? -24.991 -7.371 11.906 1.00 87.12 110 CYS A CA 1
ATOM 920 C C . CYS A 1 110 ? -24.196 -8.456 11.173 1.00 87.12 110 CYS A C 1
ATOM 922 O O . CYS A 1 110 ? -24.182 -9.611 11.593 1.00 87.12 110 CYS A O 1
ATOM 924 N N . PHE A 1 111 ? -23.527 -8.088 10.077 1.00 90.38 111 PHE A N 1
ATOM 925 C CA . PHE A 1 111 ? -22.662 -9.003 9.330 1.00 90.38 111 PHE A CA 1
ATOM 926 C C . PHE A 1 111 ? -21.216 -8.917 9.803 1.00 90.38 111 PHE A C 1
ATOM 928 O O . PHE A 1 111 ? -20.561 -7.881 9.663 1.00 90.38 111 PHE A O 1
ATOM 935 N N . VAL A 1 112 ? -20.692 -10.031 10.303 1.00 90.81 112 VAL A N 1
ATOM 936 C CA . VAL A 1 112 ? -19.342 -10.118 10.864 1.00 90.81 112 VAL A CA 1
ATOM 937 C C . VAL A 1 112 ? -18.533 -11.229 10.195 1.00 90.81 112 VAL A C 1
ATOM 939 O O . VAL A 1 112 ? -19.069 -12.292 9.885 1.00 90.81 112 VAL A O 1
ATOM 942 N N . PRO A 1 113 ? -17.223 -11.046 9.974 1.00 92.12 113 PRO A N 1
ATOM 943 C CA . PRO A 1 113 ? -16.364 -12.147 9.568 1.00 92.12 113 PRO A CA 1
ATOM 944 C C . PRO A 1 113 ? -16.066 -13.050 10.774 1.00 92.12 113 PRO A C 1
ATOM 946 O O . PRO A 1 113 ? -16.021 -12.604 11.933 1.00 92.12 113 PRO A O 1
ATOM 949 N N . SER A 1 114 ? -15.770 -14.323 10.503 1.00 92.38 114 SER A N 1
ATOM 950 C CA . SER A 1 114 ? -15.112 -15.173 11.499 1.00 92.38 114 SER A CA 1
ATOM 951 C C . SER A 1 114 ? -13.759 -14.561 11.900 1.00 92.38 114 SER A C 1
ATOM 953 O O . SER A 1 114 ? -13.146 -13.819 11.124 1.00 92.38 114 SER A O 1
ATOM 955 N N . LEU A 1 115 ? -13.271 -14.860 13.109 1.00 89.38 115 LEU A N 1
ATOM 956 C CA . LEU A 1 115 ? -11.965 -14.359 13.554 1.00 89.38 115 LEU A CA 1
ATOM 957 C C . LEU A 1 115 ? -10.838 -14.809 12.610 1.00 89.38 115 LEU A C 1
ATOM 959 O O . LEU A 1 115 ? -9.997 -13.999 12.232 1.00 89.38 115 LEU A O 1
ATOM 963 N N . GLN A 1 116 ? -10.873 -16.068 12.166 1.00 90.19 116 GLN A N 1
ATOM 964 C CA . GLN A 1 116 ? -9.886 -16.626 11.240 1.00 90.19 116 GLN A CA 1
ATOM 965 C C . GLN A 1 116 ? -9.901 -15.909 9.883 1.00 90.19 116 GLN A C 1
ATOM 967 O O . GLN A 1 116 ? -8.850 -15.521 9.377 1.00 90.19 116 GLN A O 1
ATOM 972 N N . SER A 1 117 ? -11.086 -15.672 9.307 1.00 89.62 117 SER A N 1
ATOM 973 C CA . SER A 1 117 ? -11.214 -14.943 8.036 1.00 89.62 117 SER A CA 1
ATOM 974 C C . SER A 1 117 ? -10.712 -13.503 8.159 1.00 89.62 117 SER A C 1
ATOM 976 O O . SER A 1 117 ? -10.036 -13.007 7.259 1.00 89.62 117 SER A O 1
ATOM 978 N N . TYR A 1 118 ? -10.995 -12.846 9.286 1.00 88.62 118 TYR A N 1
ATOM 979 C CA . TYR A 1 118 ? -10.515 -11.495 9.563 1.00 88.62 118 TYR A CA 1
ATOM 980 C C . TYR A 1 118 ? -8.987 -11.429 9.712 1.00 88.62 118 TYR A C 1
ATOM 982 O O . TYR A 1 118 ? -8.345 -10.545 9.143 1.00 88.62 118 TYR A O 1
ATOM 990 N N . GLN A 1 119 ? -8.390 -12.372 10.446 1.00 88.25 119 GLN A N 1
ATOM 991 C CA . GLN A 1 119 ? -6.936 -12.467 10.603 1.00 88.25 119 GLN A CA 1
ATOM 992 C C . GLN A 1 119 ? -6.243 -12.756 9.271 1.00 88.25 119 GLN A C 1
ATOM 994 O O . GLN A 1 119 ? -5.220 -12.139 8.974 1.00 88.25 119 GLN A O 1
ATOM 999 N N . TRP A 1 120 ? -6.817 -13.646 8.455 1.00 86.38 120 TRP A N 1
ATOM 1000 C CA . TRP A 1 120 ? -6.322 -13.922 7.112 1.00 86.38 120 TRP A CA 1
ATOM 1001 C C . TRP A 1 120 ? -6.299 -12.642 6.274 1.00 86.38 120 TRP A C 1
ATOM 1003 O O . TRP A 1 120 ? -5.229 -12.270 5.808 1.00 86.38 120 TRP A O 1
ATOM 1013 N N . LEU A 1 121 ? -7.420 -11.913 6.177 1.00 82.69 121 LEU A N 1
ATOM 1014 C CA . LEU A 1 121 ? -7.514 -10.655 5.422 1.00 82.69 121 LEU A CA 1
ATOM 1015 C C . LEU A 1 121 ? -6.445 -9.625 5.815 1.00 82.69 121 LEU A C 1
ATOM 1017 O O . LEU A 1 121 ? -5.884 -8.960 4.946 1.00 82.69 121 LEU A O 1
ATOM 1021 N N . ASN A 1 122 ? -6.177 -9.495 7.117 1.00 80.62 122 ASN A N 1
ATOM 1022 C CA . ASN A 1 122 ? -5.340 -8.435 7.683 1.00 80.62 122 ASN A CA 1
ATOM 1023 C C . ASN A 1 122 ? -3.887 -8.857 7.955 1.00 80.62 122 ASN A C 1
ATOM 1025 O O . ASN A 1 122 ? -3.126 -8.109 8.586 1.00 80.62 122 ASN A O 1
ATOM 1029 N N . HIS A 1 123 ? -3.475 -10.035 7.482 1.00 80.31 123 HIS A N 1
ATOM 1030 C CA . HIS A 1 123 ? -2.133 -10.562 7.703 1.00 80.31 123 HIS A CA 1
ATOM 1031 C C . HIS A 1 123 ? -1.039 -9.608 7.169 1.00 80.31 123 HIS A C 1
ATOM 1033 O O . HIS A 1 123 ? -1.176 -9.012 6.101 1.00 80.31 123 HIS A O 1
ATOM 1039 N N . LYS A 1 124 ? 0.081 -9.465 7.900 1.00 64.69 124 LYS A N 1
ATOM 1040 C CA . LYS A 1 124 ? 1.131 -8.445 7.645 1.00 64.69 124 LYS A CA 1
ATOM 1041 C C . LYS A 1 124 ? 1.681 -8.463 6.210 1.00 64.69 124 LYS A C 1
ATOM 1043 O O . LYS A 1 124 ? 1.955 -7.413 5.639 1.00 64.69 124 LYS A O 1
ATOM 1048 N N . SER A 1 125 ? 1.796 -9.646 5.614 1.00 61.50 125 SER A N 1
ATOM 1049 C CA . SER A 1 125 ? 2.355 -9.833 4.265 1.00 61.50 125 SER A CA 1
ATOM 1050 C C . SER A 1 125 ? 1.328 -9.692 3.135 1.00 61.50 125 SER A C 1
ATOM 1052 O O . SER A 1 125 ? 1.689 -9.775 1.967 1.00 61.50 125 SER A O 1
ATOM 1054 N N . GLN A 1 126 ? 0.047 -9.504 3.459 1.00 58.78 126 GLN A N 1
ATOM 1055 C CA . GLN A 1 126 ? -1.052 -9.567 2.496 1.00 58.78 126 GLN A CA 1
ATOM 1056 C C . GLN A 1 126 ? -1.405 -8.199 1.863 1.00 58.78 126 GLN A C 1
ATOM 1058 O O . GLN A 1 126 ? -2.218 -8.133 0.949 1.00 58.78 126 GLN A O 1
ATOM 1063 N N . PHE A 1 127 ? -0.751 -7.100 2.244 1.00 56.62 127 PHE A N 1
ATOM 1064 C CA . PHE A 1 127 ? -0.997 -5.758 1.679 1.00 56.62 127 PHE A CA 1
ATOM 1065 C C . PHE A 1 127 ? -0.015 -5.349 0.569 1.00 56.62 127 PHE A C 1
ATOM 1067 O O . PHE A 1 127 ? 0.257 -4.167 0.378 1.00 56.62 127 PHE A O 1
ATOM 1074 N N . LYS A 1 128 ? 0.590 -6.308 -0.139 1.00 63.94 128 LYS A N 1
ATOM 1075 C CA . LYS A 1 128 ? 1.519 -5.999 -1.231 1.00 63.94 128 LYS A CA 1
ATOM 1076 C C . LYS A 1 128 ? 1.029 -6.652 -2.517 1.00 63.94 128 LYS A C 1
ATOM 1078 O O . LYS A 1 128 ? 1.14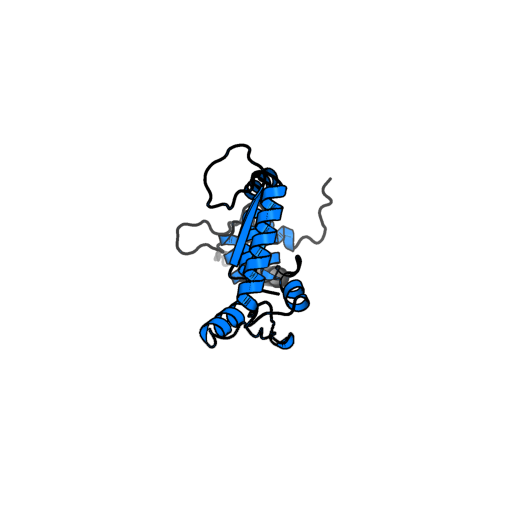3 -7.867 -2.662 1.00 63.94 128 LYS A O 1
ATOM 1083 N N . THR A 1 129 ? 0.472 -5.876 -3.445 1.00 77.75 129 THR A N 1
ATOM 1084 C CA . THR A 1 129 ? 0.356 -6.363 -4.825 1.00 77.75 129 THR A CA 1
ATOM 1085 C C . THR A 1 129 ? 1.744 -6.364 -5.475 1.00 77.75 129 THR A C 1
ATOM 1087 O O . THR A 1 129 ? 2.672 -5.703 -4.990 1.00 77.75 129 THR A O 1
ATOM 1090 N N . VAL A 1 130 ? 1.910 -7.101 -6.578 1.00 82.12 130 VAL A N 1
ATOM 1091 C CA . VAL A 1 130 ? 3.131 -7.002 -7.398 1.00 82.12 130 VAL A CA 1
ATOM 1092 C C . VAL A 1 130 ? 3.342 -5.552 -7.830 1.00 82.12 130 VAL A C 1
ATOM 1094 O O . VAL A 1 130 ? 4.454 -5.053 -7.720 1.00 82.12 130 VAL A O 1
ATOM 1097 N N . ARG A 1 131 ? 2.260 -4.849 -8.187 1.00 83.12 131 ARG A N 1
ATOM 1098 C CA . ARG A 1 131 ? 2.260 -3.431 -8.563 1.00 83.12 131 ARG A CA 1
ATOM 1099 C C . ARG A 1 131 ? 2.746 -2.513 -7.429 1.00 83.12 131 ARG A C 1
ATOM 1101 O O . ARG A 1 131 ? 3.615 -1.681 -7.655 1.00 83.12 131 ARG A O 1
ATOM 1108 N N . ASP A 1 132 ? 2.274 -2.704 -6.194 1.00 83.44 132 ASP A N 1
ATOM 1109 C CA . ASP A 1 132 ? 2.709 -1.898 -5.031 1.00 83.44 132 ASP A CA 1
ATOM 1110 C C . ASP A 1 132 ? 4.143 -2.213 -4.599 1.00 83.44 132 ASP A C 1
ATOM 1112 O O . ASP A 1 132 ? 4.857 -1.381 -4.033 1.00 83.44 132 ASP A O 1
ATOM 1116 N N . THR A 1 133 ? 4.553 -3.468 -4.774 1.00 86.06 133 THR A N 1
ATOM 1117 C CA . THR A 1 133 ? 5.930 -3.894 -4.512 1.00 86.06 133 THR A CA 1
ATOM 1118 C C . THR A 1 133 ? 6.855 -3.278 -5.549 1.00 86.06 133 THR A C 1
ATOM 1120 O O . THR A 1 133 ? 7.886 -2.716 -5.192 1.00 86.06 133 THR A O 1
ATOM 1123 N N . TRP A 1 134 ? 6.426 -3.298 -6.807 1.00 90.44 134 TRP A N 1
ATOM 1124 C CA . TRP A 1 134 ? 7.118 -2.689 -7.926 1.00 90.44 134 TRP A CA 1
ATOM 1125 C C . TRP A 1 134 ? 7.271 -1.170 -7.755 1.00 90.44 134 TRP A C 1
ATOM 1127 O O . TRP A 1 134 ? 8.377 -0.650 -7.883 1.00 90.44 134 TRP A O 1
ATOM 1137 N N . ALA A 1 135 ? 6.220 -0.471 -7.315 1.00 87.31 135 ALA A N 1
ATOM 1138 C CA . ALA A 1 135 ? 6.291 0.945 -6.946 1.00 87.31 135 ALA A CA 1
ATOM 1139 C C . ALA A 1 135 ? 7.351 1.243 -5.896 1.00 87.31 135 ALA A C 1
ATOM 1141 O O . ALA A 1 135 ? 8.145 2.169 -6.050 1.00 87.31 135 ALA A O 1
ATOM 1142 N N . ARG A 1 136 ? 7.400 0.431 -4.841 1.00 84.50 136 ARG A N 1
ATOM 1143 C CA . ARG A 1 136 ? 8.396 0.604 -3.783 1.00 84.50 136 ARG A CA 1
ATOM 1144 C C . ARG A 1 136 ? 9.814 0.340 -4.266 1.00 84.50 136 ARG A C 1
ATOM 1146 O O . ARG A 1 136 ? 10.703 1.085 -3.879 1.00 84.50 136 ARG A O 1
ATOM 1153 N N . MET A 1 137 ? 10.013 -0.655 -5.128 1.00 88.50 137 MET A N 1
ATOM 1154 C CA . MET A 1 137 ? 11.317 -0.914 -5.748 1.00 88.50 137 MET A CA 1
ATOM 1155 C C . MET A 1 137 ? 11.789 0.290 -6.573 1.00 88.50 137 MET A C 1
ATOM 1157 O O . MET A 1 137 ? 12.927 0.725 -6.420 1.00 88.50 137 MET A O 1
ATOM 1161 N N . LEU A 1 138 ? 10.910 0.880 -7.390 1.00 88.50 138 LEU A N 1
ATOM 1162 C CA . LEU A 1 138 ? 11.246 2.068 -8.182 1.00 88.50 138 LEU A CA 1
ATOM 1163 C C . LEU A 1 138 ? 11.543 3.297 -7.311 1.00 88.50 138 LEU A C 1
ATOM 1165 O O . LEU A 1 138 ? 12.455 4.056 -7.629 1.00 88.50 138 LEU A O 1
ATOM 1169 N N . LEU A 1 139 ? 10.825 3.483 -6.199 1.00 88.25 139 LEU A N 1
ATOM 1170 C CA . LEU A 1 139 ? 11.068 4.581 -5.251 1.00 88.25 139 LEU A CA 1
ATOM 1171 C C . LEU A 1 139 ? 12.448 4.508 -4.576 1.00 88.25 139 LEU A C 1
ATOM 1173 O O . LEU A 1 139 ? 12.960 5.535 -4.135 1.00 88.25 139 LEU A O 1
ATOM 1177 N N . CYS A 1 140 ? 13.082 3.333 -4.521 1.00 87.06 140 CYS A N 1
ATOM 1178 C CA . CYS A 1 140 ? 14.452 3.201 -4.021 1.00 87.06 140 CYS A CA 1
ATOM 1179 C C . CYS A 1 140 ? 15.498 3.816 -4.973 1.00 87.06 140 CYS A C 1
ATOM 1181 O O . CYS A 1 140 ? 16.632 4.072 -4.564 1.00 87.06 140 CYS A O 1
ATOM 1183 N N . VAL A 1 141 ? 15.148 4.089 -6.235 1.00 87.44 141 VAL A N 1
ATOM 1184 C CA . VAL A 1 141 ? 16.066 4.694 -7.204 1.00 87.44 141 VAL A CA 1
ATOM 1185 C C . VAL A 1 141 ? 16.090 6.211 -7.016 1.00 87.44 141 VAL A C 1
ATOM 1187 O O . VAL A 1 141 ? 15.133 6.914 -7.340 1.00 87.44 141 VAL A O 1
ATOM 1190 N N . LYS A 1 142 ? 17.222 6.747 -6.532 1.00 85.69 142 LYS A N 1
ATOM 1191 C CA . LYS A 1 142 ? 17.433 8.198 -6.356 1.00 85.69 142 LYS A CA 1
ATOM 1192 C C . LYS A 1 142 ? 17.017 8.974 -7.615 1.00 85.69 142 LYS A C 1
ATOM 1194 O O . LYS A 1 142 ? 17.628 8.808 -8.669 1.00 85.69 142 LYS A O 1
ATOM 1199 N N . GLY A 1 143 ? 16.015 9.845 -7.476 1.00 84.75 143 GLY A N 1
ATOM 1200 C CA . GLY A 1 143 ? 15.454 10.659 -8.564 1.00 84.75 143 GLY A CA 1
ATOM 1201 C C . GLY A 1 143 ? 14.062 10.228 -9.049 1.00 84.75 143 GLY A C 1
ATOM 1202 O O . GLY A 1 143 ? 13.429 10.995 -9.787 1.00 84.75 143 GLY A O 1
ATOM 1203 N N . MET A 1 144 ? 13.569 9.063 -8.614 1.00 86.38 144 MET A N 1
ATOM 1204 C CA . MET A 1 144 ? 12.194 8.603 -8.828 1.00 86.38 144 MET A CA 1
ATOM 1205 C C . MET A 1 144 ? 11.255 9.216 -7.784 1.00 86.38 144 MET A C 1
ATOM 1207 O O . MET A 1 144 ? 11.325 8.888 -6.604 1.00 86.38 144 MET A O 1
ATOM 1211 N N . SER A 1 145 ? 10.379 10.122 -8.222 1.00 87.50 145 SER A N 1
ATOM 1212 C CA . SER A 1 145 ? 9.285 10.644 -7.399 1.00 87.50 145 SER A CA 1
ATOM 1213 C C . SER A 1 145 ? 8.036 9.764 -7.551 1.00 87.50 145 SER A C 1
ATOM 1215 O O . SER A 1 145 ? 7.942 9.034 -8.545 1.00 87.50 145 SER A O 1
ATOM 1217 N N . PRO A 1 146 ? 7.064 9.818 -6.621 1.00 84.38 146 PRO A N 1
ATOM 1218 C CA . PRO A 1 146 ? 5.822 9.043 -6.710 1.00 84.38 146 PRO A CA 1
ATOM 1219 C C . PRO A 1 146 ? 5.092 9.191 -8.051 1.00 84.38 146 PRO A C 1
ATOM 1221 O O . PRO A 1 146 ? 4.557 8.218 -8.574 1.00 84.38 146 PRO A O 1
ATOM 1224 N N . GLU A 1 147 ? 5.137 10.376 -8.654 1.00 85.81 147 GLU A N 1
ATOM 1225 C CA . GLU A 1 147 ? 4.489 10.684 -9.931 1.00 85.81 147 GLU A CA 1
ATOM 1226 C C . GLU A 1 147 ? 5.204 9.990 -11.099 1.00 85.81 147 GLU A C 1
ATOM 1228 O O . GLU A 1 147 ? 4.563 9.369 -11.946 1.00 85.81 147 GLU A O 1
ATOM 1233 N N . LYS A 1 148 ? 6.546 10.012 -11.113 1.00 88.19 148 LYS A N 1
ATOM 1234 C CA . LYS A 1 148 ? 7.348 9.281 -12.113 1.00 88.19 148 LYS A CA 1
ATOM 1235 C C . LYS A 1 148 ? 7.138 7.776 -11.996 1.00 88.19 148 LYS A C 1
ATOM 1237 O O . LYS A 1 148 ? 7.029 7.088 -13.006 1.00 88.19 148 LYS A O 1
ATOM 1242 N N . VAL A 1 149 ? 7.079 7.270 -10.764 1.00 88.94 149 VAL A N 1
ATOM 1243 C CA . VAL A 1 149 ? 6.795 5.861 -10.470 1.00 88.94 149 VAL A CA 1
ATOM 1244 C C . VAL A 1 149 ? 5.406 5.487 -10.974 1.00 88.94 149 VAL A C 1
ATOM 1246 O O . VAL A 1 149 ? 5.267 4.473 -11.652 1.00 88.94 149 VAL A O 1
ATOM 1249 N N . GLY A 1 150 ? 4.402 6.327 -10.712 1.00 87.38 150 GLY A N 1
ATOM 1250 C CA . GLY A 1 150 ? 3.046 6.160 -11.231 1.00 87.38 150 GLY A CA 1
ATOM 1251 C C . GLY A 1 150 ? 3.026 6.041 -12.753 1.00 87.38 150 GLY A C 1
ATOM 1252 O O . GLY A 1 150 ? 2.493 5.064 -13.273 1.00 87.38 150 GLY A O 1
ATOM 1253 N N . ALA A 1 151 ? 3.700 6.957 -13.453 1.00 89.81 151 ALA A N 1
ATOM 1254 C CA . ALA A 1 151 ? 3.780 6.950 -14.913 1.00 89.81 151 ALA A CA 1
ATOM 1255 C C . ALA A 1 151 ? 4.488 5.704 -15.481 1.00 89.81 151 ALA A C 1
ATOM 1257 O O . ALA A 1 151 ? 4.068 5.159 -16.503 1.00 89.81 151 ALA A O 1
ATOM 1258 N N . VAL A 1 152 ? 5.547 5.217 -14.822 1.00 90.31 152 VAL A N 1
ATOM 1259 C CA . VAL A 1 152 ? 6.210 3.960 -15.216 1.00 90.31 152 VAL A CA 1
ATOM 1260 C C . VAL A 1 152 ? 5.277 2.772 -15.003 1.00 90.31 152 VAL A C 1
ATOM 1262 O O . VAL A 1 152 ? 5.158 1.932 -15.884 1.00 90.31 152 VAL A O 1
ATOM 1265 N N . ILE A 1 153 ? 4.582 2.710 -13.871 1.00 91.25 153 ILE A N 1
ATOM 1266 C CA . ILE A 1 153 ? 3.712 1.585 -13.502 1.00 91.25 153 ILE A CA 1
ATOM 1267 C C . ILE A 1 153 ? 2.423 1.533 -14.319 1.00 91.25 153 ILE A C 1
ATOM 1269 O O . ILE A 1 153 ? 1.852 0.462 -14.528 1.00 91.25 153 ILE A O 1
ATOM 1273 N N . GLU A 1 154 ? 1.938 2.685 -14.768 1.00 90.25 154 GLU A N 1
ATOM 1274 C CA . GLU A 1 154 ? 0.822 2.770 -15.702 1.00 90.25 154 GLU A CA 1
ATOM 1275 C C . GLU A 1 154 ? 1.164 2.112 -17.040 1.00 90.25 154 GLU A C 1
ATOM 1277 O O . GLU A 1 154 ? 0.323 1.416 -17.606 1.00 90.25 154 GLU A O 1
ATOM 1282 N N . ARG A 1 155 ? 2.414 2.259 -17.493 1.00 90.25 155 ARG A N 1
ATOM 1283 C CA . ARG A 1 155 ? 2.892 1.697 -18.759 1.00 90.25 155 ARG A CA 1
ATOM 1284 C C . ARG A 1 155 ? 3.474 0.282 -18.641 1.00 90.25 155 ARG A C 1
ATOM 1286 O O . ARG A 1 155 ? 3.314 -0.500 -19.572 1.00 90.25 155 ARG A O 1
ATOM 1293 N N . TRP A 1 156 ? 4.111 -0.046 -17.518 1.00 93.06 156 TRP A N 1
ATOM 1294 C CA . TRP A 1 156 ? 4.700 -1.354 -17.202 1.00 93.06 156 TRP A CA 1
ATOM 1295 C C . TRP A 1 156 ? 4.360 -1.727 -15.757 1.00 93.06 156 TRP A C 1
ATOM 1297 O O . TRP A 1 156 ? 5.025 -1.319 -14.798 1.00 93.06 156 TRP A O 1
ATOM 1307 N N . GLY A 1 157 ? 3.294 -2.507 -15.594 1.00 87.50 157 GLY A N 1
ATOM 1308 C CA . GLY A 1 157 ? 2.705 -2.836 -14.298 1.00 87.50 157 GLY A CA 1
ATOM 1309 C C . GLY A 1 157 ? 3.553 -3.785 -13.454 1.00 87.50 157 GLY A C 1
ATOM 1310 O O . GLY A 1 157 ? 3.305 -3.917 -12.251 1.00 87.50 157 GLY A O 1
ATOM 1311 N N . THR A 1 158 ? 4.556 -4.425 -14.059 1.00 91.44 158 THR A N 1
ATOM 1312 C CA . THR A 1 158 ? 5.462 -5.362 -13.392 1.00 91.44 158 THR A CA 1
ATOM 1313 C C . THR A 1 158 ? 6.930 -5.125 -13.778 1.00 91.44 158 THR A C 1
ATOM 1315 O O . THR A 1 158 ? 7.209 -4.633 -14.873 1.00 91.44 158 THR A O 1
ATOM 1318 N N . PRO A 1 159 ? 7.899 -5.525 -12.924 1.00 91.50 159 PRO A N 1
ATOM 1319 C CA . PRO A 1 159 ? 9.323 -5.436 -13.264 1.00 91.50 159 PRO A CA 1
ATOM 1320 C C . PRO A 1 159 ? 9.676 -6.237 -14.527 1.00 91.50 159 PRO A C 1
ATOM 1322 O O . PRO A 1 159 ? 10.536 -5.834 -15.305 1.00 91.50 159 PRO A O 1
ATOM 1325 N N . ARG A 1 160 ? 8.989 -7.370 -14.739 1.00 91.19 160 ARG A N 1
ATOM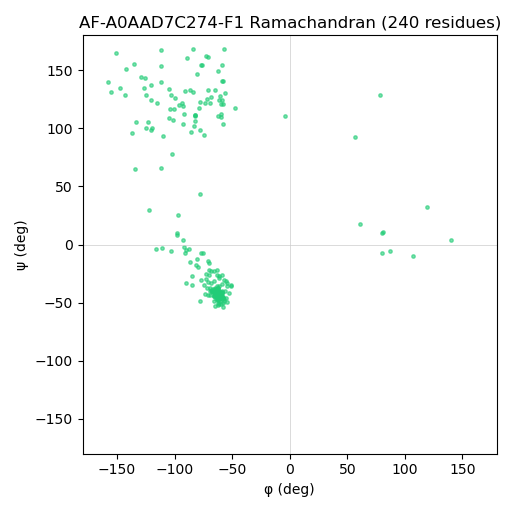 1326 C CA . ARG A 1 160 ? 9.192 -8.251 -15.894 1.00 91.19 160 ARG A CA 1
ATOM 1327 C C . ARG A 1 160 ? 8.791 -7.572 -17.200 1.00 91.19 160 ARG A C 1
ATOM 1329 O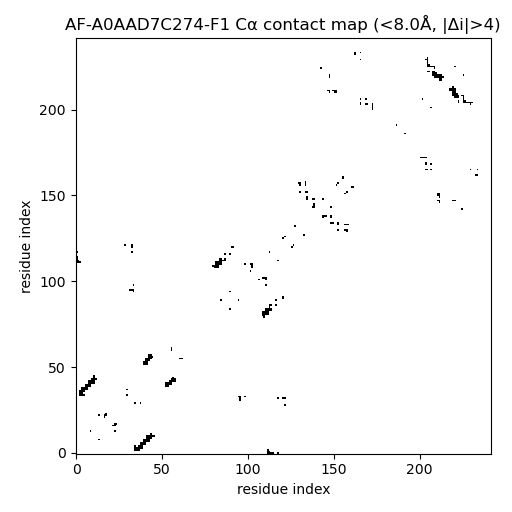 O . ARG A 1 160 ? 9.550 -7.643 -18.156 1.00 91.19 160 ARG A O 1
ATOM 1336 N N . GLU A 1 161 ? 7.644 -6.895 -17.218 1.00 92.44 161 GLU A N 1
ATOM 1337 C CA . GLU A 1 161 ? 7.191 -6.132 -18.388 1.00 92.44 161 GLU A CA 1
ATOM 1338 C C . GLU A 1 161 ? 8.191 -5.038 -18.778 1.00 92.44 161 GLU A C 1
ATOM 1340 O O . GLU A 1 161 ? 8.490 -4.882 -19.960 1.00 92.44 161 GLU A O 1
ATOM 1345 N N . LEU A 1 162 ? 8.738 -4.302 -17.800 1.00 93.06 162 LEU A N 1
ATOM 1346 C CA . LEU A 1 162 ? 9.748 -3.277 -18.079 1.00 93.06 162 LEU A CA 1
ATOM 1347 C C . LEU A 1 162 ? 11.044 -3.895 -18.631 1.00 93.06 162 LEU A C 1
ATOM 1349 O O . LEU A 1 162 ? 11.606 -3.391 -19.601 1.00 93.06 162 LEU A O 1
ATOM 1353 N N . TRP A 1 163 ? 11.504 -5.000 -18.045 1.00 92.56 163 TRP A N 1
ATOM 1354 C CA . TRP A 1 163 ? 12.697 -5.706 -18.514 1.00 92.56 163 TRP A CA 1
ATOM 1355 C C . TRP A 1 163 ? 12.541 -6.253 -19.941 1.00 92.56 163 TRP A C 1
ATOM 1357 O O . TRP A 1 163 ? 13.438 -6.100 -20.770 1.00 92.56 163 TRP A O 1
ATOM 1367 N N . GLU A 1 164 ? 11.392 -6.858 -20.259 1.00 93.31 164 GLU A N 1
ATOM 1368 C CA . GLU A 1 164 ? 11.103 -7.338 -21.615 1.00 93.31 164 GLU A CA 1
ATOM 1369 C C . GLU A 1 164 ? 11.095 -6.185 -22.618 1.00 93.31 164 GLU A C 1
ATOM 1371 O O . GLU A 1 164 ? 11.701 -6.307 -23.682 1.00 93.31 164 GLU A O 1
ATOM 1376 N N . ALA A 1 165 ? 10.512 -5.044 -22.243 1.00 92.12 165 ALA A N 1
ATOM 1377 C CA . ALA A 1 165 ? 10.519 -3.842 -23.065 1.00 92.12 165 ALA A CA 1
ATOM 1378 C C . ALA A 1 165 ? 11.946 -3.336 -23.351 1.00 92.12 165 ALA A C 1
ATOM 1380 O O . ALA A 1 165 ? 12.251 -3.009 -24.499 1.00 92.12 165 ALA A O 1
ATOM 1381 N N . PHE A 1 166 ? 12.841 -3.331 -22.355 1.00 92.38 166 PHE A N 1
ATOM 1382 C CA . PHE A 1 166 ? 14.251 -2.980 -22.570 1.00 92.38 166 PHE A CA 1
ATOM 1383 C C . PHE A 1 166 ? 14.966 -3.956 -23.503 1.00 92.38 166 PHE A C 1
ATOM 1385 O O . PHE A 1 166 ? 15.672 -3.538 -24.421 1.00 92.38 166 PHE A O 1
ATOM 1392 N N . ARG A 1 167 ? 14.755 -5.258 -23.309 1.00 91.31 167 ARG A N 1
ATOM 1393 C CA . ARG A 1 167 ? 15.376 -6.295 -24.137 1.00 91.31 167 ARG A CA 1
ATOM 1394 C C . ARG A 1 167 ? 14.887 -6.237 -25.586 1.00 91.31 167 ARG A C 1
ATOM 1396 O O . ARG A 1 167 ? 15.669 -6.448 -26.512 1.00 91.31 167 ARG A O 1
ATOM 1403 N N . ASP A 1 168 ? 13.608 -5.952 -25.794 1.00 90.75 168 ASP A N 1
ATOM 1404 C CA . ASP A 1 168 ? 13.038 -5.812 -27.133 1.00 90.75 168 ASP A CA 1
ATOM 1405 C C . ASP A 1 168 ? 13.522 -4.521 -27.812 1.00 90.75 168 ASP A C 1
ATOM 1407 O O . ASP A 1 168 ? 13.865 -4.553 -28.994 1.00 90.75 168 ASP A O 1
ATOM 1411 N N . ALA A 1 169 ? 13.675 -3.424 -27.061 1.00 88.88 169 ALA A N 1
ATOM 1412 C CA . ALA A 1 169 ? 14.316 -2.206 -27.559 1.00 88.88 169 ALA A CA 1
ATOM 1413 C C . ALA A 1 169 ? 15.781 -2.449 -27.973 1.00 88.88 169 ALA A C 1
ATOM 1415 O O . ALA A 1 169 ? 16.205 -1.966 -29.021 1.00 88.88 169 ALA A O 1
ATOM 1416 N N . GLN A 1 170 ? 16.541 -3.235 -27.200 1.00 88.31 170 GLN A N 1
ATOM 1417 C CA . GLN A 1 170 ? 17.926 -3.588 -27.532 1.00 88.31 170 GLN A CA 1
ATOM 1418 C C . GLN A 1 170 ? 18.023 -4.405 -28.826 1.00 88.31 170 GLN A C 1
ATOM 1420 O O . GLN A 1 170 ? 18.842 -4.098 -29.690 1.00 88.31 170 GLN A O 1
ATOM 1425 N N . LYS A 1 171 ? 17.141 -5.397 -29.006 1.00 87.81 171 LYS A N 1
ATOM 1426 C CA . LYS A 1 171 ? 17.079 -6.185 -30.247 1.00 87.81 171 LYS A CA 1
ATOM 1427 C C . LYS A 1 171 ? 16.761 -5.326 -31.467 1.00 87.81 171 LYS A C 1
ATOM 1429 O O . LYS A 1 171 ? 17.337 -5.554 -32.530 1.00 87.81 171 LYS A O 1
ATOM 1434 N N . GLU A 1 172 ? 15.834 -4.379 -31.335 1.00 86.75 172 GLU A N 1
ATOM 1435 C CA . GLU A 1 172 ? 15.469 -3.499 -32.446 1.00 86.75 172 GLU A CA 1
ATOM 1436 C C . GLU A 1 172 ? 16.610 -2.532 -32.791 1.00 86.75 172 GLU A C 1
ATOM 1438 O O . GLU A 1 172 ? 16.924 -2.363 -33.966 1.00 86.75 172 GLU A O 1
ATOM 1443 N N . GLU A 1 173 ? 17.309 -1.979 -31.796 1.00 86.25 173 GLU A N 1
ATOM 1444 C CA . GLU A 1 173 ? 18.509 -1.160 -32.022 1.00 86.25 173 GLU A CA 1
ATOM 1445 C C . GLU A 1 173 ? 19.618 -1.958 -32.731 1.00 86.25 173 GLU A C 1
ATOM 1447 O O . GLU A 1 173 ? 20.186 -1.487 -33.719 1.00 86.25 173 GLU A O 1
ATOM 1452 N N . ASP A 1 174 ? 19.894 -3.194 -32.304 1.00 86.00 174 ASP A N 1
ATOM 1453 C CA . ASP A 1 174 ? 20.882 -4.061 -32.960 1.00 86.00 174 ASP A CA 1
ATOM 1454 C C . ASP A 1 174 ? 20.489 -4.395 -34.405 1.00 86.00 174 ASP A C 1
ATOM 1456 O O . ASP A 1 174 ? 21.335 -4.435 -35.306 1.00 86.00 174 ASP A O 1
ATOM 1460 N N . ARG A 1 175 ? 19.194 -4.615 -34.652 1.00 86.56 175 ARG A N 1
ATOM 1461 C CA . ARG A 1 175 ? 18.658 -4.842 -35.996 1.00 86.56 175 ARG A CA 1
ATOM 1462 C C . ARG A 1 175 ? 18.849 -3.610 -36.880 1.00 86.56 175 ARG A C 1
ATOM 1464 O O . ARG A 1 175 ? 19.326 -3.756 -38.006 1.00 86.56 175 ARG A O 1
ATOM 1471 N N . LEU A 1 176 ? 18.517 -2.420 -36.380 1.00 86.06 176 LEU A N 1
ATOM 1472 C CA . LEU A 1 176 ? 18.696 -1.161 -37.105 1.00 86.06 176 LEU A CA 1
ATOM 1473 C C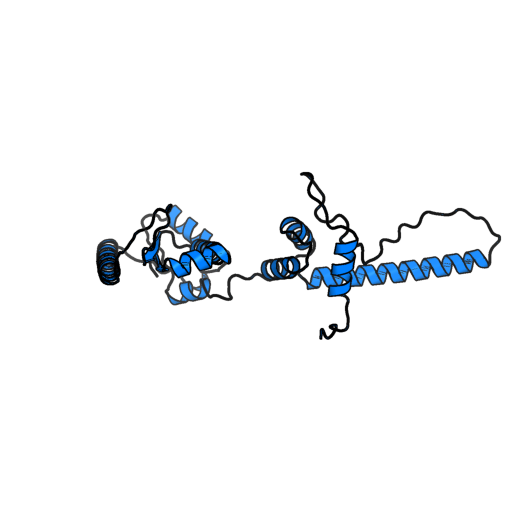 . LEU A 1 176 ? 20.174 -0.903 -37.411 1.00 86.06 176 LEU A C 1
ATOM 1475 O O . LEU A 1 176 ? 20.503 -0.567 -38.546 1.00 86.06 176 LEU A O 1
ATOM 1479 N N . ARG A 1 177 ? 21.081 -1.162 -36.461 1.00 86.56 177 ARG A N 1
ATOM 1480 C CA . ARG A 1 177 ? 22.535 -1.049 -36.680 1.00 86.56 177 ARG A CA 1
ATOM 1481 C C . ARG A 1 177 ? 23.040 -1.958 -37.795 1.00 86.56 177 ARG A C 1
ATOM 1483 O O . ARG A 1 177 ? 23.866 -1.528 -38.595 1.00 86.56 177 ARG A O 1
ATOM 1490 N N . ARG A 1 178 ? 22.543 -3.196 -37.881 1.00 86.81 178 ARG A N 1
ATOM 1491 C CA . ARG A 1 178 ? 22.906 -4.128 -38.967 1.00 86.81 178 ARG A CA 1
ATOM 1492 C C . ARG A 1 178 ? 22.428 -3.636 -40.331 1.00 86.81 178 ARG A C 1
ATOM 1494 O O . ARG A 1 178 ? 23.166 -3.760 -41.303 1.00 86.81 178 ARG A O 1
ATOM 1501 N N . ILE A 1 179 ? 21.223 -3.068 -40.398 1.00 86.31 179 ILE A N 1
ATOM 1502 C CA . ILE A 1 179 ? 20.684 -2.480 -41.631 1.00 86.31 179 ILE A CA 1
ATOM 1503 C C . ILE A 1 179 ? 21.510 -1.254 -42.034 1.00 86.31 179 ILE A C 1
ATOM 1505 O O . ILE A 1 179 ? 21.957 -1.183 -43.174 1.00 86.31 179 ILE A O 1
ATOM 1509 N N . GLU A 1 180 ? 21.786 -0.336 -41.101 1.00 85.94 180 GLU A N 1
ATOM 1510 C CA . GLU A 1 180 ? 22.618 0.845 -41.369 1.00 85.94 180 GLU A CA 1
ATOM 1511 C C . GLU A 1 180 ? 24.024 0.457 -41.851 1.00 85.94 180 GLU A C 1
ATOM 1513 O O . GLU A 1 180 ? 24.546 1.074 -42.778 1.00 85.94 180 GLU A O 1
ATOM 1518 N N . ALA A 1 181 ? 24.636 -0.569 -41.254 1.00 85.44 181 ALA A N 1
ATOM 1519 C CA . ALA A 1 181 ? 25.944 -1.065 -41.676 1.00 85.44 181 ALA A CA 1
ATOM 1520 C C . ALA A 1 181 ? 25.907 -1.642 -43.102 1.00 85.44 181 ALA A C 1
ATOM 1522 O O . ALA A 1 181 ? 26.783 -1.334 -43.909 1.00 85.44 181 ALA A O 1
ATOM 1523 N N . ALA A 1 182 ? 24.869 -2.415 -43.439 1.00 84.69 182 ALA A N 1
ATOM 1524 C CA . ALA A 1 182 ? 24.685 -2.957 -44.784 1.00 84.69 182 ALA A CA 1
ATOM 1525 C C . ALA A 1 182 ? 24.435 -1.854 -45.831 1.00 84.69 182 ALA A C 1
ATOM 1527 O O . ALA A 1 182 ? 24.980 -1.912 -46.934 1.00 84.69 182 ALA A O 1
ATOM 1528 N N . GLU A 1 183 ? 23.658 -0.820 -45.491 1.00 85.44 183 GLU A N 1
ATOM 1529 C CA . GLU A 1 183 ? 23.434 0.346 -46.357 1.00 85.44 183 GLU A CA 1
ATOM 1530 C C . GLU A 1 183 ? 24.718 1.157 -46.573 1.00 85.44 183 GLU A C 1
ATOM 1532 O O . GLU A 1 183 ? 24.984 1.599 -47.691 1.00 85.44 183 GLU A O 1
ATOM 1537 N N . GLN A 1 184 ? 25.539 1.328 -45.532 1.00 80.69 184 GLN A N 1
ATOM 1538 C CA . GLN A 1 184 ? 26.837 2.002 -45.637 1.00 80.69 184 GLN A CA 1
ATOM 1539 C C . GLN A 1 184 ? 27.828 1.206 -46.491 1.00 80.69 184 GLN A C 1
ATOM 1541 O O . GLN A 1 184 ? 28.517 1.798 -47.321 1.00 80.69 184 GLN A O 1
ATOM 1546 N N . GLU A 1 185 ? 27.875 -0.121 -46.346 1.00 81.75 185 GLU A N 1
ATOM 1547 C CA . GLU A 1 185 ? 28.717 -0.983 -47.182 1.00 81.75 185 GLU A CA 1
ATOM 1548 C C . GLU A 1 185 ? 28.267 -0.955 -48.653 1.00 81.75 185 GLU A C 1
ATOM 1550 O O . GLU A 1 185 ? 29.096 -0.840 -49.558 1.00 81.75 185 GLU A O 1
ATOM 1555 N N . ALA A 1 186 ? 26.956 -0.982 -48.911 1.00 78.69 186 ALA A N 1
ATOM 1556 C CA . ALA A 1 186 ? 26.406 -0.845 -50.258 1.00 78.69 186 ALA A CA 1
ATOM 1557 C C . ALA A 1 186 ? 26.693 0.542 -50.865 1.00 78.69 186 ALA A C 1
ATOM 1559 O O . ALA A 1 186 ? 27.053 0.640 -52.040 1.00 78.69 186 ALA A O 1
ATOM 1560 N N . ALA A 1 187 ? 26.596 1.612 -50.068 1.00 78.56 187 ALA A N 1
ATOM 1561 C CA . ALA A 1 187 ? 26.911 2.975 -50.493 1.00 78.56 187 ALA A CA 1
ATOM 1562 C C . ALA A 1 187 ? 28.411 3.181 -50.765 1.00 78.56 187 ALA A C 1
ATOM 1564 O O . ALA A 1 187 ? 28.757 3.922 -51.682 1.00 78.56 187 ALA A O 1
ATOM 1565 N N . ALA A 1 188 ? 29.295 2.500 -50.028 1.00 74.19 188 ALA A N 1
ATOM 1566 C CA . ALA A 1 188 ? 30.739 2.514 -50.270 1.00 74.19 188 ALA A CA 1
ATOM 1567 C C . ALA A 1 188 ? 31.138 1.810 -51.584 1.00 74.19 188 ALA A C 1
ATOM 1569 O O . ALA A 1 188 ? 32.194 2.106 -52.139 1.00 74.19 188 ALA A O 1
ATOM 1570 N N . ARG A 1 189 ? 30.293 0.906 -52.103 1.00 69.75 189 ARG A N 1
ATOM 1571 C CA . ARG A 1 189 ? 30.490 0.215 -53.392 1.00 69.75 189 ARG A CA 1
ATOM 1572 C C . ARG A 1 189 ? 29.848 0.941 -54.591 1.00 69.75 189 ARG A C 1
ATOM 1574 O O . ARG A 1 189 ? 30.066 0.522 -55.725 1.00 69.75 189 ARG A O 1
ATOM 1581 N N . GLY A 1 190 ? 29.069 2.006 -54.370 1.00 63.22 190 GLY A N 1
ATOM 1582 C CA . GLY A 1 190 ? 28.385 2.792 -55.411 1.00 63.22 190 GLY A CA 1
ATOM 1583 C C . GLY A 1 190 ? 28.943 4.218 -55.578 1.00 63.22 190 GLY A C 1
ATOM 1584 O O . GLY A 1 190 ? 29.699 4.693 -54.732 1.00 63.22 190 GLY A O 1
ATOM 1585 N N . PRO A 1 191 ? 28.590 4.950 -56.655 1.00 53.09 191 PRO A N 1
ATOM 1586 C CA . PRO A 1 191 ? 29.074 6.314 -56.861 1.00 53.09 191 PRO A CA 1
ATOM 1587 C C . PRO A 1 191 ? 28.480 7.267 -55.811 1.00 53.09 191 PRO A C 1
ATOM 1589 O O . PRO A 1 191 ? 27.263 7.343 -55.628 1.00 53.09 191 PRO A O 1
ATOM 1592 N N . ALA A 1 192 ? 29.352 8.009 -55.125 1.00 52.25 192 ALA A N 1
ATOM 1593 C CA . ALA A 1 192 ? 29.006 8.851 -53.985 1.00 52.25 192 ALA A CA 1
ATOM 1594 C C . ALA A 1 192 ? 27.972 9.943 -54.337 1.00 52.25 192 ALA A C 1
ATOM 1596 O O . ALA A 1 192 ? 28.272 10.912 -55.034 1.00 52.25 192 ALA A O 1
ATOM 1597 N N . LYS A 1 193 ? 26.756 9.835 -53.787 1.00 48.41 193 LYS A N 1
ATOM 1598 C CA . LYS A 1 193 ? 25.805 10.953 -53.671 1.00 48.41 193 LYS A CA 1
ATOM 1599 C C . LYS A 1 193 ? 25.384 11.110 -52.215 1.00 48.41 193 LYS A C 1
ATOM 1601 O O . LYS A 1 193 ? 24.529 10.390 -51.711 1.00 48.41 193 LYS A O 1
ATOM 1606 N N . GLY A 1 194 ? 26.002 12.075 -51.539 1.00 49.75 194 GLY A N 1
ATOM 1607 C CA . GLY A 1 194 ? 25.697 12.416 -50.156 1.00 49.75 194 GLY A CA 1
ATOM 1608 C C . GLY A 1 194 ? 24.369 13.162 -50.021 1.00 49.75 194 GLY A C 1
ATOM 1609 O O . GLY A 1 194 ? 24.203 14.257 -50.553 1.00 49.75 194 GLY A O 1
ATOM 1610 N N . LYS A 1 195 ? 23.446 12.603 -49.237 1.00 43.25 195 LYS A N 1
ATOM 1611 C CA . LYS A 1 195 ? 22.456 13.376 -48.479 1.00 43.25 195 LYS A CA 1
ATOM 1612 C C . LYS A 1 195 ? 22.415 12.823 -47.060 1.00 43.25 195 LYS A C 1
ATOM 1614 O O . LYS A 1 195 ? 21.891 11.741 -46.824 1.00 43.25 195 LYS A O 1
ATOM 1619 N N . GLY A 1 196 ? 22.992 13.576 -46.123 1.00 49.28 196 GLY A N 1
ATOM 1620 C CA . GLY A 1 196 ? 22.945 13.269 -44.697 1.00 49.28 196 GLY A CA 1
ATOM 1621 C C . GLY A 1 196 ? 21.503 13.289 -44.200 1.00 49.28 196 GLY A C 1
ATOM 1622 O O . GLY A 1 196 ? 20.867 14.342 -44.144 1.00 49.28 196 GLY A O 1
ATOM 1623 N N . ARG A 1 197 ? 20.974 12.116 -43.857 1.00 45.03 197 ARG A N 1
ATOM 1624 C CA . ARG A 1 197 ? 19.663 11.965 -43.225 1.00 45.03 197 ARG A CA 1
ATOM 1625 C C . ARG A 1 197 ? 19.888 11.931 -41.711 1.00 45.03 197 ARG A C 1
ATOM 1627 O O . ARG A 1 197 ? 20.667 11.120 -41.222 1.00 45.03 197 ARG A O 1
ATOM 1634 N N . LYS A 1 198 ? 19.266 12.858 -40.971 1.00 43.78 198 LYS A N 1
ATOM 1635 C CA . LYS A 1 198 ? 19.391 12.956 -39.504 1.00 43.78 198 LYS A CA 1
ATOM 1636 C C . LYS A 1 198 ? 18.946 11.643 -38.842 1.00 43.78 198 LYS A C 1
ATOM 1638 O O . LYS A 1 198 ? 17.792 11.246 -39.006 1.00 43.78 198 LYS A O 1
ATOM 1643 N N . LYS A 1 199 ? 19.854 11.014 -38.086 1.00 45.72 199 LYS A N 1
ATOM 1644 C CA . LYS A 1 199 ? 19.613 9.809 -37.278 1.00 45.72 199 LYS A CA 1
ATOM 1645 C C . LYS A 1 199 ? 18.562 10.076 -36.200 1.00 45.72 199 LYS A C 1
ATOM 1647 O O . LYS A 1 199 ? 18.725 10.977 -35.382 1.00 45.72 199 LYS A O 1
ATOM 1652 N N . LYS A 1 200 ? 17.504 9.267 -36.186 1.00 44.66 200 LYS A N 1
ATOM 1653 C CA . LYS A 1 200 ? 16.632 9.060 -35.022 1.00 44.66 200 LYS A CA 1
ATOM 1654 C C . LYS A 1 200 ? 16.848 7.623 -34.531 1.00 44.66 200 LYS A C 1
ATOM 1656 O O . LYS A 1 200 ? 15.947 6.807 -34.669 1.00 44.66 200 LYS A O 1
ATOM 1661 N N . SER A 1 201 ? 18.037 7.289 -34.024 1.00 48.03 201 SER A N 1
ATOM 1662 C CA . SER A 1 201 ? 18.183 6.061 -33.234 1.00 48.03 201 SER A CA 1
ATOM 1663 C C . SER A 1 201 ? 17.732 6.388 -31.813 1.00 48.03 201 SER A C 1
ATOM 1665 O O . SER A 1 201 ? 18.316 7.229 -31.128 1.00 48.03 201 SER A O 1
ATOM 1667 N N . SER A 1 202 ? 16.607 5.812 -31.400 1.00 59.22 202 SER A N 1
ATOM 1668 C CA . SER A 1 202 ? 16.183 5.872 -30.005 1.00 59.22 202 SER A CA 1
ATOM 1669 C C . SER A 1 202 ? 17.019 4.850 -29.252 1.00 59.22 202 SER A C 1
ATOM 1671 O O . SER A 1 202 ? 16.706 3.665 -29.290 1.00 59.22 202 SER A O 1
ATOM 1673 N N . VAL A 1 203 ? 18.087 5.302 -28.596 1.00 80.31 203 VAL A N 1
ATOM 1674 C CA . VAL A 1 203 ? 18.944 4.427 -27.788 1.00 80.31 203 VAL A CA 1
ATOM 1675 C C . VAL A 1 203 ? 18.068 3.727 -26.734 1.00 80.31 203 VAL A C 1
ATOM 1677 O O . VAL A 1 203 ? 17.304 4.422 -26.058 1.00 80.31 203 VAL A O 1
ATOM 1680 N N . PRO A 1 204 ? 18.151 2.392 -26.567 1.00 83.12 204 PRO A N 1
ATOM 1681 C CA . PRO A 1 204 ? 17.361 1.646 -25.580 1.00 83.12 204 PRO A CA 1
ATOM 1682 C C . PRO A 1 204 ? 17.443 2.232 -24.160 1.00 83.12 204 PRO A C 1
ATOM 1684 O O . PRO A 1 204 ? 16.445 2.302 -23.447 1.00 83.12 204 PRO A O 1
ATOM 1687 N N . GLU A 1 205 ? 18.611 2.762 -23.793 1.00 86.00 205 GLU A N 1
ATOM 1688 C CA . GLU A 1 205 ? 18.874 3.462 -22.528 1.00 86.00 205 GLU A CA 1
ATOM 1689 C C . GLU A 1 205 ? 17.988 4.694 -22.296 1.00 86.00 205 GLU A C 1
ATOM 1691 O O . GLU A 1 205 ? 17.726 5.072 -21.157 1.00 86.00 205 GLU A O 1
ATOM 1696 N N . LEU A 1 206 ? 17.492 5.324 -23.361 1.00 85.88 206 LEU A N 1
ATOM 1697 C CA . LEU A 1 206 ? 16.651 6.520 -23.313 1.00 85.88 206 LEU A CA 1
ATOM 1698 C C . LEU A 1 206 ? 15.154 6.199 -23.444 1.00 85.88 206 LEU A C 1
ATOM 1700 O O . LEU A 1 206 ? 14.342 7.116 -23.536 1.00 85.88 206 LEU A O 1
ATOM 1704 N N . MET A 1 207 ? 14.763 4.919 -23.411 1.00 86.19 207 MET A N 1
ATOM 1705 C CA . MET A 1 207 ? 13.370 4.480 -23.580 1.00 86.19 207 MET A CA 1
ATOM 1706 C C . MET A 1 207 ? 12.394 5.110 -22.572 1.00 86.19 207 MET A C 1
ATOM 1708 O O . MET A 1 207 ? 11.221 5.316 -22.893 1.00 86.19 207 MET A O 1
ATOM 1712 N N . LEU A 1 208 ? 12.856 5.423 -21.359 1.00 84.81 208 LEU A N 1
ATOM 1713 C CA . LEU A 1 208 ? 12.034 6.044 -20.318 1.00 84.81 208 LEU A CA 1
ATOM 1714 C C . LEU A 1 208 ? 12.064 7.574 -20.367 1.00 84.81 208 LEU A C 1
ATOM 1716 O O . LEU A 1 208 ? 11.347 8.220 -19.603 1.00 84.81 208 LEU A O 1
ATOM 1720 N N . GLN A 1 209 ? 12.866 8.179 -21.246 1.00 86.50 209 GLN A N 1
ATOM 1721 C CA . GLN A 1 209 ? 12.941 9.628 -21.366 1.00 86.50 209 GLN A CA 1
ATOM 1722 C C . GLN A 1 209 ? 11.571 10.208 -21.749 1.00 86.50 209 GLN A C 1
ATOM 1724 O O . GLN A 1 209 ? 10.943 9.793 -22.720 1.00 86.50 209 GLN A O 1
ATOM 1729 N N . GLY A 1 210 ? 11.106 11.195 -20.982 1.00 82.06 210 GLY A N 1
ATOM 1730 C CA . GLY A 1 210 ? 9.815 11.852 -21.209 1.00 82.06 210 GLY A CA 1
ATOM 1731 C C . GLY A 1 210 ? 8.615 11.168 -20.544 1.00 82.06 210 GLY A C 1
ATOM 1732 O O . GLY A 1 210 ? 7.530 11.746 -20.530 1.00 82.06 210 GLY A O 1
ATOM 1733 N N . VAL A 1 211 ? 8.787 9.994 -19.925 1.00 83.44 211 VAL A N 1
ATOM 1734 C CA . VAL A 1 211 ? 7.719 9.350 -19.141 1.00 83.44 211 VAL A CA 1
ATOM 1735 C C . VAL A 1 211 ? 7.374 10.212 -17.918 1.00 83.44 211 VAL A C 1
ATOM 1737 O O . VAL A 1 211 ? 8.263 10.691 -17.210 1.00 83.44 211 VAL A O 1
ATOM 1740 N N . GLY A 1 212 ? 6.075 10.430 -17.683 1.00 75.25 212 GLY A N 1
ATOM 1741 C CA . GLY A 1 212 ? 5.560 11.269 -16.592 1.00 75.25 212 GLY A CA 1
ATOM 1742 C C . GLY A 1 212 ? 5.567 12.776 -16.875 1.00 75.25 212 GLY A C 1
ATOM 1743 O O . GLY A 1 212 ? 5.375 13.564 -15.955 1.00 75.25 212 GLY A O 1
ATOM 1744 N N . GLY A 1 213 ? 5.815 13.188 -18.124 1.00 69.81 213 GLY A N 1
ATOM 1745 C CA . GLY A 1 213 ? 5.746 14.585 -18.554 1.00 69.81 213 GLY A CA 1
ATOM 1746 C C . GLY A 1 213 ? 4.475 14.915 -19.328 1.00 69.81 213 GLY A C 1
ATOM 1747 O O . GLY A 1 213 ? 4.547 15.025 -20.547 1.00 69.81 213 GLY A O 1
ATOM 1748 N N . ALA A 1 214 ? 3.339 15.104 -18.651 1.00 55.44 214 ALA A N 1
ATOM 1749 C CA . ALA A 1 214 ? 2.199 15.839 -19.207 1.00 55.44 214 ALA A CA 1
ATOM 1750 C C . ALA A 1 214 ? 1.262 16.382 -18.108 1.00 55.44 214 ALA A C 1
ATOM 1752 O O . ALA A 1 214 ? 1.014 15.703 -17.120 1.00 55.44 214 ALA A O 1
ATOM 1753 N N . GLU A 1 215 ? 0.792 17.615 -18.350 1.00 45.75 215 GLU A N 1
ATOM 1754 C CA . GLU A 1 215 ? -0.167 18.464 -17.611 1.00 45.75 215 GLU A CA 1
ATOM 1755 C C . GLU A 1 215 ? 0.150 18.776 -16.133 1.00 45.75 215 GLU A C 1
ATOM 1757 O O . GLU A 1 215 ? -0.236 18.067 -15.214 1.00 45.75 215 GLU A O 1
ATOM 1762 N N . GLY A 1 216 ? 0.836 19.909 -15.900 1.00 53.31 216 GLY A N 1
ATOM 1763 C CA . GLY A 1 216 ? 1.015 20.483 -14.553 1.00 53.31 216 GLY A CA 1
ATOM 1764 C C . GLY A 1 216 ? 2.395 21.071 -14.228 1.00 53.31 216 GLY A C 1
ATOM 1765 O O . GLY A 1 216 ? 2.622 21.495 -13.101 1.00 53.31 216 GLY A O 1
ATOM 1766 N N . GLY A 1 217 ? 3.339 21.105 -15.179 1.00 56.25 217 GLY A N 1
ATOM 1767 C CA . GLY A 1 217 ? 4.681 21.679 -14.959 1.00 56.25 217 GLY A CA 1
ATOM 1768 C C . GLY A 1 217 ? 5.675 20.761 -14.229 1.00 56.25 217 GLY A C 1
ATOM 1769 O O . GLY A 1 217 ? 6.767 21.196 -13.862 1.00 56.25 217 GLY A O 1
ATOM 1770 N N . MET A 1 218 ? 5.334 19.485 -14.030 1.00 61.56 218 MET A N 1
ATOM 1771 C CA . MET A 1 218 ? 6.210 18.506 -13.380 1.00 61.56 218 MET A CA 1
ATOM 1772 C C . MET A 1 218 ? 7.271 17.932 -14.332 1.00 61.56 218 MET A C 1
ATOM 1774 O O . MET A 1 218 ? 7.059 17.776 -15.534 1.00 61.56 218 MET A O 1
ATOM 1778 N N . ARG A 1 219 ? 8.454 17.620 -13.781 1.00 74.75 219 ARG A N 1
ATOM 1779 C CA . ARG A 1 219 ? 9.608 17.126 -14.549 1.00 74.75 219 ARG A CA 1
ATOM 1780 C C . ARG A 1 219 ? 9.458 15.638 -14.869 1.00 74.75 219 ARG A C 1
ATOM 1782 O O . ARG A 1 219 ? 9.506 14.807 -13.962 1.00 74.75 219 ARG A O 1
ATOM 1789 N N . ALA A 1 220 ? 9.387 15.323 -16.159 1.00 85.44 220 ALA A N 1
ATOM 1790 C CA . ALA A 1 220 ? 9.452 13.962 -16.683 1.00 85.44 220 ALA A CA 1
ATOM 1791 C C . ALA A 1 220 ? 10.743 13.225 -16.274 1.00 85.44 220 ALA A C 1
ATOM 1793 O O . ALA A 1 220 ? 11.717 13.827 -15.799 1.00 85.44 220 ALA A O 1
ATOM 1794 N N . ILE A 1 221 ? 10.783 11.913 -16.504 1.00 87.12 221 ILE A N 1
ATOM 1795 C CA . ILE A 1 221 ? 12.026 11.142 -16.439 1.00 87.12 221 ILE A CA 1
ATOM 1796 C C . ILE A 1 221 ? 13.014 11.712 -17.468 1.00 87.12 221 ILE A C 1
ATOM 1798 O O . ILE A 1 221 ? 12.733 11.789 -18.664 1.00 87.12 221 ILE A O 1
ATOM 1802 N N . GLY A 1 222 ? 14.168 12.164 -16.975 1.00 87.50 222 GLY A N 1
ATOM 1803 C CA . GLY A 1 222 ? 15.257 12.681 -17.799 1.00 87.50 222 GLY A CA 1
ATOM 1804 C C . GLY A 1 222 ? 16.155 11.567 -18.349 1.00 87.50 222 GLY A C 1
ATOM 1805 O O . GLY A 1 222 ? 16.090 10.436 -17.862 1.00 87.50 222 GLY A O 1
ATOM 1806 N N . PRO A 1 223 ? 17.042 11.888 -19.307 1.00 86.38 223 PRO A N 1
ATOM 1807 C CA . PRO A 1 223 ? 17.918 10.910 -19.957 1.00 86.38 223 PRO A CA 1
ATOM 1808 C C . PRO A 1 223 ? 18.805 10.161 -18.953 1.00 86.38 223 PRO A C 1
ATOM 1810 O O . PRO A 1 223 ? 18.825 8.940 -18.955 1.00 86.38 223 PRO A O 1
ATOM 1813 N N . THR A 1 224 ? 19.429 10.865 -18.002 1.00 86.62 224 THR A N 1
ATOM 1814 C CA . THR A 1 224 ? 20.292 10.254 -16.972 1.00 86.62 224 THR A CA 1
ATOM 1815 C C . THR A 1 224 ? 19.564 9.218 -16.114 1.00 86.62 224 THR A C 1
ATOM 1817 O O . THR A 1 224 ? 20.124 8.181 -15.772 1.00 86.62 224 THR A O 1
ATOM 1820 N N . LEU A 1 225 ? 18.310 9.495 -15.744 1.00 87.69 225 LEU A N 1
ATOM 1821 C CA . LEU A 1 225 ? 17.522 8.582 -14.916 1.00 87.69 225 LEU A CA 1
ATOM 1822 C C . LEU A 1 225 ? 17.038 7.374 -15.727 1.00 87.69 225 LEU A C 1
ATOM 1824 O O . LEU A 1 225 ? 16.991 6.272 -15.190 1.00 87.69 225 LEU A O 1
ATOM 1828 N N . SER A 1 226 ? 16.723 7.581 -17.009 1.00 90.19 226 SER A N 1
ATOM 1829 C CA . SER A 1 226 ? 16.399 6.505 -17.948 1.00 90.19 226 SER A CA 1
ATOM 1830 C C . SER A 1 226 ? 17.579 5.546 -18.119 1.00 90.19 226 SER A C 1
ATOM 1832 O O . SER A 1 226 ? 17.410 4.351 -17.891 1.00 90.19 226 SER A O 1
ATOM 1834 N N . THR A 1 227 ? 18.778 6.069 -18.404 1.00 89.50 227 THR A N 1
ATOM 1835 C CA . THR A 1 227 ? 19.997 5.258 -18.561 1.00 89.50 227 THR A CA 1
ATOM 1836 C C . THR A 1 227 ? 20.304 4.473 -17.290 1.00 89.50 227 THR A C 1
ATOM 1838 O O . THR A 1 227 ? 20.502 3.266 -17.349 1.00 89.50 227 THR A O 1
ATOM 1841 N N . LYS A 1 228 ? 20.224 5.115 -16.118 1.00 88.88 228 LYS A N 1
ATOM 1842 C CA . LYS A 1 228 ? 20.444 4.441 -14.831 1.00 88.88 228 LYS A CA 1
ATOM 1843 C C . LYS A 1 228 ? 19.475 3.276 -14.591 1.00 88.88 228 LYS A C 1
ATOM 1845 O O . LYS A 1 228 ? 19.870 2.245 -14.056 1.00 88.88 228 LYS A O 1
ATOM 1850 N N . LEU A 1 229 ? 18.195 3.450 -14.927 1.00 89.12 229 LEU A N 1
ATOM 1851 C CA . LEU A 1 229 ? 17.201 2.381 -14.797 1.00 89.12 229 LEU A CA 1
ATOM 1852 C C . LEU A 1 229 ? 17.470 1.247 -15.789 1.00 89.12 229 LEU A C 1
ATOM 1854 O O . LEU A 1 229 ? 17.348 0.087 -15.411 1.00 89.12 229 LEU A O 1
ATOM 1858 N N . TYR A 1 230 ? 17.858 1.577 -17.021 1.00 90.50 230 TYR A N 1
ATOM 1859 C CA . TYR A 1 230 ? 18.252 0.591 -18.023 1.00 90.50 230 TYR A CA 1
ATOM 1860 C C . TYR A 1 230 ? 19.450 -0.240 -17.549 1.00 90.50 230 TYR A C 1
ATOM 1862 O O . TYR A 1 230 ? 19.363 -1.463 -17.521 1.00 90.50 230 TYR A O 1
ATOM 1870 N N . GLU A 1 231 ? 20.529 0.405 -17.101 1.00 89.31 231 GLU A N 1
ATOM 1871 C CA . GLU A 1 231 ? 21.726 -0.267 -16.575 1.00 89.3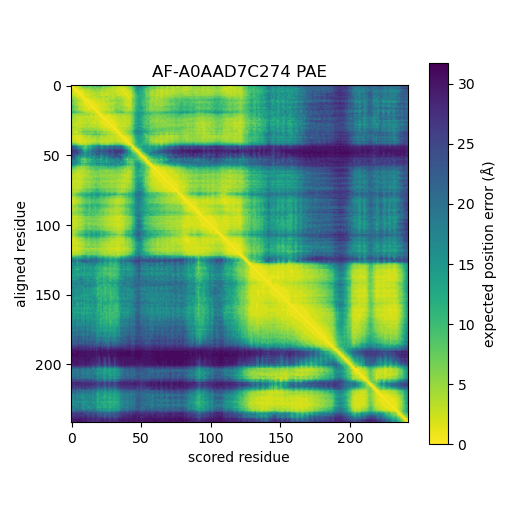1 231 GLU A CA 1
ATOM 1872 C C . GLU A 1 231 ? 21.386 -1.195 -15.406 1.00 89.31 231 GLU A C 1
ATOM 1874 O O . GLU A 1 231 ? 21.783 -2.356 -15.407 1.00 89.31 231 GLU A O 1
ATOM 1879 N N . LEU A 1 232 ? 20.586 -0.721 -14.444 1.00 88.38 232 LEU A N 1
ATOM 1880 C CA . LEU A 1 232 ? 20.184 -1.512 -13.278 1.00 88.38 232 LEU A CA 1
ATOM 1881 C C . LEU A 1 232 ? 19.396 -2.773 -13.664 1.00 88.38 232 LEU A C 1
ATOM 1883 O O . LEU A 1 232 ? 19.530 -3.802 -13.010 1.00 88.38 232 LEU A O 1
ATOM 1887 N N . PHE A 1 233 ? 18.568 -2.695 -14.706 1.00 87.19 233 PHE A N 1
ATOM 1888 C CA . PHE A 1 233 ? 17.747 -3.815 -15.176 1.00 87.19 233 PHE A CA 1
ATOM 1889 C C . PHE A 1 233 ? 18.479 -4.762 -16.128 1.00 87.19 233 PHE A C 1
ATOM 1891 O O . PHE A 1 233 ? 18.098 -5.928 -16.234 1.00 87.19 233 PHE A O 1
ATOM 1898 N N . MET A 1 234 ? 19.482 -4.258 -16.845 1.00 87.00 234 MET A N 1
ATOM 1899 C CA . MET A 1 234 ? 20.204 -4.994 -17.884 1.00 87.00 234 MET A CA 1
ATOM 1900 C C . MET A 1 234 ? 21.583 -5.486 -17.428 1.00 87.00 234 MET A C 1
ATOM 1902 O O . MET A 1 234 ? 22.230 -6.225 -18.170 1.00 87.00 234 MET A O 1
ATOM 1906 N N . ALA A 1 235 ? 22.035 -5.115 -16.226 1.00 84.25 235 ALA A N 1
ATOM 1907 C CA . ALA A 1 235 ? 23.252 -5.646 -15.625 1.00 84.25 235 ALA A CA 1
ATOM 1908 C C . ALA A 1 235 ? 23.156 -7.175 -15.471 1.00 84.25 235 ALA A C 1
ATOM 1910 O O . ALA A 1 235 ? 22.223 -7.694 -14.859 1.00 84.25 235 ALA A O 1
ATOM 1911 N N . MET A 1 236 ? 24.126 -7.899 -16.042 1.00 64.69 236 MET A N 1
ATOM 1912 C CA . MET A 1 236 ? 24.221 -9.363 -15.924 1.00 64.69 236 MET A CA 1
ATOM 1913 C C . MET A 1 236 ? 24.981 -9.814 -14.671 1.00 64.69 236 MET A C 1
ATOM 1915 O O . MET A 1 236 ? 24.860 -10.968 -14.270 1.00 64.69 236 MET A O 1
ATOM 1919 N N . GLU A 1 237 ? 25.715 -8.901 -14.035 1.00 62.47 237 GLU A N 1
ATOM 1920 C CA . GLU A 1 237 ? 26.449 -9.126 -12.793 1.00 62.47 237 GLU A CA 1
ATOM 1921 C C . GLU A 1 237 ? 26.039 -8.061 -11.774 1.00 62.47 237 GLU A C 1
ATOM 1923 O O . GLU A 1 237 ? 25.931 -6.875 -12.100 1.00 62.47 237 GLU A O 1
ATOM 1928 N N . TYR A 1 238 ? 25.786 -8.485 -10.536 1.00 56.56 238 TYR A N 1
ATOM 1929 C CA . TYR A 1 238 ? 25.695 -7.548 -9.425 1.00 56.56 238 TYR A CA 1
ATOM 1930 C C . TYR A 1 238 ? 27.106 -7.022 -9.188 1.00 56.56 238 TYR A C 1
ATOM 1932 O O . TYR A 1 238 ? 28.017 -7.812 -8.967 1.00 56.56 238 TYR A O 1
ATOM 1940 N N . ALA A 1 239 ? 27.300 -5.705 -9.270 1.00 56.72 239 ALA A N 1
ATOM 1941 C CA . ALA A 1 239 ? 28.543 -5.119 -8.800 1.00 56.72 239 ALA A CA 1
ATOM 1942 C C . ALA A 1 239 ? 28.658 -5.459 -7.309 1.00 56.72 239 ALA A C 1
ATOM 1944 O O . ALA A 1 239 ? 27.856 -4.963 -6.514 1.00 56.72 239 ALA A O 1
ATOM 1945 N N . ASP A 1 240 ? 29.595 -6.340 -6.958 1.00 46.59 240 ASP A N 1
ATOM 1946 C CA . ASP A 1 240 ? 29.985 -6.568 -5.573 1.00 46.59 240 ASP A CA 1
ATOM 1947 C C . ASP A 1 240 ? 30.455 -5.218 -5.026 1.00 46.59 240 ASP A C 1
ATOM 1949 O O . ASP A 1 240 ? 31.495 -4.682 -5.408 1.00 46.59 240 ASP A O 1
ATOM 1953 N N . SER A 1 241 ? 29.600 -4.594 -4.226 1.00 47.25 241 SER A N 1
ATOM 1954 C CA . SER A 1 241 ? 29.914 -3.356 -3.535 1.00 47.25 241 SER A CA 1
ATOM 1955 C C . SER A 1 241 ? 30.700 -3.703 -2.274 1.00 47.25 241 SER A C 1
ATOM 1957 O O . SER A 1 241 ? 30.100 -4.222 -1.329 1.00 47.25 241 SER A O 1
ATOM 1959 N N . ASP A 1 242 ? 32.007 -3.428 -2.296 1.00 36.25 242 ASP A N 1
ATOM 1960 C CA . ASP A 1 242 ? 32.838 -3.214 -1.099 1.00 36.25 242 ASP A CA 1
ATOM 1961 C C . ASP A 1 242 ? 32.255 -2.109 -0.194 1.00 36.25 242 ASP A C 1
ATOM 1963 O O . ASP A 1 242 ? 31.726 -1.099 -0.732 1.00 36.25 242 ASP A O 1
#

pLDDT: mean 79.16, std 13.99, range [36.25, 93.62]

InterPro domains:
  IPR006166 ERCC4 domain [PF02732] (4-51)
  IPR011335 Restriction endonuclease type II-like [SSF52980] (2-70)
  IPR033309 Crossover junction endonuclease Mus81 [PTHR13451] (1-234)
  IPR042530 EME1/EME2, C-terminal domain [G3DSA:1.10.150.670] (128-237)
  IPR047416 MUS81, XPF-like nuclease domain [cd20074] (1-73)

Nearest PDB structures (foldseek):
  4p0p-assembly1_A  TM=6.499E-01  e=2.759E-09  Homo sapiens
  4p0q-assembly1_A  TM=6.745E-01  e=6.603E-09  Homo sapiens
  7f6l-assembly1_A  TM=6.348E-01  e=1.946E-09  Homo sapiens
  2ziw-assembly1_A  TM=5.831E-01  e=1.052E-08  Danio rerio
  9f98-assembly1_A  TM=8.649E-01  e=2.530E-03  Homo sapiens

Sequence (242 aa):
MLDVVLERKRLDDLVASVKDGRFHEQKFRLHQSAISRVFYLVEDYDVVDGFLVKETKNITDTISFLAGLHEELCRMHQNKDLHVIPKDMIKRYSYVDLQRYLRREKPSQCFVPSLQSYQWLNHKSQFKTVRDTWARMLLCVKGMSPEKVGAVIERWGTPRELWEAFRDAQKEEDRLRRIEAAEQEAAARGPAKGKGRKKKSSVPELMLQGVGGAEGGMRAIGPTLSTKLYELFMAMEYADSD

Foldseek 3Di:
DALADEAEEEPVRVVVCVVVVVVVVVVVLVVLLLRDHYAYEYEDDDDDDDDDHPYDDDVVSVVVVVVVVVVVVCVVPVPADEAEDDLVPQDSVCNNVVSVVCCVVPVRHHYDYDPVSSCVSSPPPNPDDQQNVQLVVQVVQPPDDSLQSVLVCVVPVHLVSLLVQLVVLVVVLVVVVVVVVVVVVVCVVDDDDDDDDDDPNPRSLCPQDCRSDDDDPDDGDHSVNSNVVSCVSVPPDDPPDD

Secondary structure (DSSP, 8-state):
--SEEEEEEEHHHHHHHHHTSHHHHHHHHHHHTT-SEEEEEEE--S-------EEESSHHHHHHHHHHHHHHHHHHHTT--EEEEPGGG--HHHHHHHHHHHHHH-TTSEEEE-HHHHHHHT-GGGS--HHHHHHHHHHTSTT--HHHHHHHHHH-SSHHHHHHHHHHHHHHHHHHHHHHHHHHHHHHTS------PPP----GGGTTTTTT-SSSSPPPPPHHHHHHHHHHHH-SS-----